Protein AF-A0A9W4RZ47-F1 (afdb_monomer_lite)

Secondary structure (DSSP, 8-state):
---PPPPTHHHHHHHHHHHHHHHHHHTT------------------PPPP---SS--HHHHHHPPTTTTTTTS--SSS---SSSEEEEEEEEEEETTTTEEEEEEEEETT-SSS-S-EEEEEEESSSSSEEESS-TTSGGGEEE-TTTSTT-SSEEEEEEEES--TTS--SS-EEEEEEEE-SS---TTS---TTSEEEEEEEESSTTSS-EEEEEEE-SSPTT---S----------HHHHHH--

Sequence (246 aa):
MNRSRFTVQNVWDVKRRIYQSLQHSMAILKGSAVFTAIASLGAIAVPAAATVPTTLTPEYLATAGNNTLFTRWRPRSHFLGPHSWMNDPCGAVYDPATETYHLHYQFHPNHVNWGNVSWGHAVSKDLFHWTDVRDWSNDSSVSIAAGRYPSGPLSQFTGTTQVVNTEGQNDGTLLTFGTGIHALPTNWKQPYITGTEVQAMFTSDDHGETWQEIGTVIYGPPEGWNVTGFRDPSFFPSTDLDALLP

InterPro domains:
  IPR013148 Glycosyl hydrolase family 32, N-terminal [PF00251] (78-236)
  IPR023296 Glycosyl hydrolase, five-bladed beta-propeller domain superfamily [G3DSA:2.115.10.20] (51-246)
  IPR023296 Glycosyl hydrolase, five-bladed beta-propeller domain superfamily [SSF75005] (69-237)

pLDDT: mean 83.83, std 22.12, range [26.62, 98.62]

Structure (mmCIF, N/CA/C/O backbone):
data_AF-A0A9W4RZ47-F1
#
_entry.id   AF-A0A9W4RZ47-F1
#
loop_
_atom_site.group_PDB
_atom_site.id
_atom_site.type_symbol
_atom_site.label_atom_id
_atom_site.label_alt_id
_atom_site.label_comp_id
_atom_site.label_asym_id
_atom_site.label_entity_id
_atom_site.label_seq_id
_atom_site.pdbx_PDB_ins_code
_atom_site.Cartn_x
_atom_site.Cartn_y
_atom_site.Cartn_z
_atom_site.occupancy
_atom_site.B_iso_or_equiv
_atom_site.auth_seq_id
_atom_site.auth_comp_id
_atom_site.auth_asym_id
_atom_site.auth_atom_id
_atom_site.pdbx_PDB_model_num
ATOM 1 N N . MET A 1 1 ? 39.602 7.130 19.870 1.00 31.80 1 MET A N 1
ATOM 2 C CA . MET A 1 1 ? 38.768 6.512 18.815 1.00 31.80 1 MET A CA 1
ATOM 3 C C . MET A 1 1 ? 37.343 7.018 18.983 1.00 31.80 1 MET A C 1
ATOM 5 O O . MET A 1 1 ? 36.632 6.500 19.827 1.00 31.80 1 MET A O 1
ATOM 9 N N . ASN A 1 2 ? 36.953 8.068 18.257 1.00 26.62 2 ASN A N 1
ATOM 10 C CA . ASN A 1 2 ? 35.610 8.652 18.343 1.00 26.62 2 ASN A CA 1
ATOM 11 C C . ASN A 1 2 ? 34.903 8.446 17.000 1.00 26.62 2 ASN A C 1
ATOM 13 O O . ASN A 1 2 ? 35.329 9.005 15.993 1.00 26.62 2 ASN A O 1
ATOM 17 N N . ARG A 1 3 ? 33.861 7.607 16.980 1.00 31.59 3 ARG A N 1
ATOM 18 C CA . ARG A 1 3 ? 32.969 7.437 15.826 1.00 31.59 3 ARG A CA 1
ATOM 19 C C . ARG A 1 3 ? 31.845 8.466 15.935 1.00 31.59 3 ARG A C 1
ATOM 21 O O . ARG A 1 3 ? 31.048 8.410 16.868 1.00 31.59 3 ARG A O 1
ATOM 28 N N . SER A 1 4 ? 31.791 9.398 14.992 1.00 35.69 4 SER A N 1
ATOM 29 C CA . SER A 1 4 ? 30.686 10.336 14.814 1.00 35.69 4 SER A CA 1
ATOM 30 C C . SER A 1 4 ? 29.420 9.580 14.391 1.00 35.69 4 SER A C 1
ATOM 32 O O . SER A 1 4 ? 29.403 8.878 13.381 1.00 35.69 4 SER A O 1
ATOM 34 N N . ARG A 1 5 ? 28.349 9.704 15.182 1.00 38.34 5 ARG A N 1
ATOM 35 C CA . ARG A 1 5 ? 27.002 9.249 14.813 1.00 38.34 5 ARG A CA 1
ATOM 36 C C . ARG A 1 5 ? 26.371 10.301 13.901 1.00 38.34 5 ARG A C 1
ATOM 38 O O . ARG A 1 5 ? 26.146 11.427 14.332 1.00 38.34 5 ARG A O 1
ATOM 45 N N . PHE A 1 6 ? 26.086 9.934 12.656 1.00 36.41 6 PHE A N 1
ATOM 46 C CA . PHE A 1 6 ? 25.180 10.693 11.796 1.00 36.41 6 PHE A CA 1
ATOM 47 C C . PHE A 1 6 ? 23.741 10.427 12.253 1.00 36.41 6 PHE A C 1
ATOM 49 O O . PHE A 1 6 ? 23.307 9.279 12.284 1.00 36.41 6 PHE A O 1
ATOM 56 N N . THR A 1 7 ? 23.015 11.474 12.636 1.00 45.59 7 THR A N 1
ATOM 57 C CA . THR A 1 7 ? 21.585 11.419 12.964 1.00 45.59 7 THR A CA 1
ATOM 58 C C . THR A 1 7 ? 20.751 11.925 11.785 1.00 45.59 7 THR A C 1
ATOM 60 O O . THR A 1 7 ? 21.218 12.738 10.988 1.00 45.59 7 THR A O 1
ATOM 63 N N . VAL A 1 8 ? 19.504 11.453 11.676 1.00 46.97 8 VAL A N 1
ATOM 64 C CA . VAL A 1 8 ? 18.540 11.769 10.596 1.00 46.97 8 VAL A CA 1
ATOM 65 C C . VAL A 1 8 ? 18.322 13.281 10.417 1.00 46.97 8 VAL A C 1
ATOM 67 O O . VAL A 1 8 ? 18.125 13.752 9.298 1.00 46.97 8 VAL A O 1
ATOM 70 N N . GLN A 1 9 ? 18.475 14.065 11.489 1.00 38.78 9 GLN A N 1
ATOM 71 C CA . GLN A 1 9 ? 18.421 15.530 11.454 1.00 38.78 9 GLN A CA 1
ATOM 72 C C . GLN A 1 9 ? 19.463 16.149 10.499 1.00 38.78 9 GLN A C 1
ATOM 74 O O . GLN A 1 9 ? 19.167 17.110 9.790 1.00 38.78 9 GLN A O 1
ATOM 79 N N . ASN A 1 10 ? 20.653 15.542 10.394 1.00 43.44 10 ASN A N 1
ATOM 80 C CA . ASN A 1 10 ? 21.754 16.059 9.576 1.00 43.44 10 ASN A CA 1
ATOM 81 C C . ASN A 1 10 ? 21.478 15.959 8.066 1.00 43.44 10 ASN A C 1
ATOM 83 O O . ASN A 1 10 ? 22.055 16.715 7.290 1.00 43.44 10 ASN A O 1
ATOM 87 N N . VAL A 1 11 ? 20.598 15.053 7.631 1.00 46.47 11 VAL A N 1
ATOM 88 C CA . VAL A 1 11 ? 20.254 14.880 6.208 1.00 46.47 11 VAL A CA 1
ATOM 89 C C . VAL A 1 11 ? 19.256 15.950 5.754 1.00 46.47 11 VAL A C 1
ATOM 91 O O . VAL A 1 11 ? 19.385 16.510 4.662 1.00 46.47 11 VAL A O 1
ATOM 94 N N . TRP A 1 12 ? 18.295 16.295 6.612 1.00 41.38 12 TRP A N 1
ATOM 95 C CA . TRP A 1 12 ? 17.297 17.327 6.327 1.00 41.38 12 TRP A CA 1
ATOM 96 C C . TRP A 1 12 ? 17.894 18.738 6.315 1.00 41.38 12 TRP A C 1
ATOM 98 O O . TRP A 1 12 ? 17.541 19.544 5.451 1.00 41.38 12 TRP A O 1
ATOM 108 N N . ASP A 1 13 ? 18.864 19.014 7.189 1.00 47.59 13 ASP A N 1
ATOM 109 C CA . ASP A 1 13 ? 19.568 20.301 7.225 1.00 47.59 13 ASP A CA 1
ATOM 110 C C . ASP A 1 13 ? 20.458 20.536 5.996 1.00 47.59 13 ASP A C 1
ATOM 112 O O . ASP A 1 13 ? 20.663 21.682 5.587 1.00 47.59 13 ASP A O 1
ATOM 116 N N . VAL A 1 14 ? 20.966 19.469 5.373 1.00 54.00 14 VAL A N 1
ATOM 117 C CA . VAL A 1 14 ? 21.723 19.552 4.113 1.00 54.00 14 VAL A CA 1
ATOM 118 C C . VAL A 1 14 ? 20.782 19.822 2.937 1.00 54.00 14 VAL A C 1
ATOM 120 O O . VAL A 1 14 ? 21.045 20.728 2.145 1.00 54.00 14 VAL A O 1
ATOM 123 N N . LYS A 1 15 ? 19.635 19.130 2.858 1.00 43.72 15 LYS A N 1
ATOM 124 C CA . LYS A 1 15 ? 18.625 19.380 1.810 1.00 43.72 15 LYS A CA 1
ATOM 125 C C . LYS A 1 15 ? 18.059 20.805 1.876 1.00 43.72 15 LYS A C 1
ATOM 127 O O . LYS A 1 15 ? 17.907 21.454 0.841 1.00 43.72 15 LYS A O 1
ATOM 132 N N . ARG A 1 16 ? 17.815 21.332 3.082 1.00 47.41 16 ARG A N 1
ATOM 133 C CA . ARG A 1 16 ? 17.280 22.690 3.282 1.00 47.41 16 ARG A CA 1
ATOM 134 C C . ARG A 1 16 ? 18.270 23.784 2.851 1.00 47.41 16 ARG A C 1
ATOM 136 O O . ARG A 1 16 ? 17.854 24.764 2.238 1.00 47.41 16 ARG A O 1
ATOM 143 N N . ARG A 1 17 ? 19.577 23.592 3.086 1.00 48.94 17 ARG A N 1
ATOM 144 C CA . ARG A 1 17 ? 20.634 24.524 2.636 1.00 48.94 17 ARG A CA 1
ATOM 145 C C . ARG A 1 17 ? 20.804 24.545 1.119 1.00 48.94 17 ARG A C 1
ATOM 147 O O . ARG A 1 17 ? 20.978 25.618 0.550 1.00 48.94 17 ARG A O 1
ATOM 154 N N . ILE A 1 18 ? 20.701 23.390 0.460 1.00 52.16 18 ILE A N 1
ATOM 155 C CA . ILE A 1 18 ? 20.771 23.298 -1.007 1.00 52.16 18 ILE A CA 1
ATOM 156 C C . ILE A 1 18 ? 19.577 24.027 -1.642 1.00 52.16 18 ILE A C 1
ATOM 158 O O . ILE A 1 18 ? 19.755 24.817 -2.565 1.00 52.16 18 ILE A O 1
ATOM 162 N N . TYR A 1 19 ? 18.374 23.848 -1.091 1.00 45.00 19 TYR A N 1
ATOM 163 C CA . TYR A 1 19 ? 17.175 24.532 -1.579 1.00 45.00 19 TYR A CA 1
ATOM 164 C C . TYR A 1 19 ? 17.246 26.060 -1.397 1.00 45.00 19 TYR A C 1
ATOM 166 O O . TYR A 1 19 ? 16.932 26.813 -2.316 1.00 45.00 19 TYR A O 1
ATOM 174 N N . GLN A 1 20 ? 17.731 26.540 -0.246 1.00 41.84 20 GLN A N 1
ATOM 175 C CA . GLN A 1 20 ? 17.902 27.979 0.010 1.00 41.84 20 GLN A CA 1
ATOM 176 C C . GLN A 1 20 ? 19.010 28.613 -0.849 1.00 41.84 20 GLN A C 1
ATOM 178 O O . GLN A 1 20 ? 18.862 29.756 -1.285 1.00 41.84 20 GLN A O 1
ATOM 183 N N . SER A 1 21 ? 20.080 27.867 -1.150 1.00 42.59 21 SER A N 1
ATOM 184 C CA . SER A 1 21 ? 21.135 28.289 -2.080 1.00 42.59 21 SER A CA 1
ATOM 185 C C . SER A 1 21 ? 20.597 28.480 -3.500 1.00 42.59 21 SER A C 1
ATOM 187 O O . SER A 1 21 ? 20.937 29.464 -4.151 1.00 42.59 21 SER A O 1
ATOM 189 N N . LEU A 1 22 ? 19.734 27.575 -3.972 1.00 42.62 22 LEU A N 1
ATOM 190 C CA . LEU A 1 22 ? 19.141 27.649 -5.313 1.00 42.62 22 LEU A CA 1
ATOM 191 C C . LEU A 1 22 ? 18.176 28.837 -5.458 1.00 42.62 22 LEU A C 1
ATOM 193 O O . LEU A 1 22 ? 18.176 29.510 -6.487 1.00 42.62 22 LEU A O 1
ATOM 197 N N . GLN A 1 23 ? 17.420 29.155 -4.403 1.00 41.03 23 GLN A N 1
ATOM 198 C CA . GLN A 1 23 ? 16.526 30.320 -4.378 1.00 41.03 23 GLN A CA 1
ATOM 199 C C . GLN A 1 23 ? 17.298 31.655 -4.373 1.00 41.03 23 GLN A C 1
ATOM 201 O O . GLN A 1 23 ? 16.889 32.603 -5.040 1.00 41.03 23 GLN A O 1
ATOM 206 N N . HIS A 1 24 ? 18.454 31.730 -3.696 1.00 37.38 24 HIS A N 1
ATOM 207 C CA . HIS A 1 24 ? 19.323 32.917 -3.732 1.00 37.38 24 HIS A CA 1
ATOM 208 C C . HIS A 1 24 ? 19.979 33.135 -5.105 1.00 37.38 24 HIS A C 1
ATOM 210 O O . HIS A 1 24 ? 20.121 34.275 -5.543 1.00 37.38 24 HIS A O 1
ATOM 216 N N . SER A 1 25 ? 20.334 32.062 -5.820 1.00 41.56 25 SER A N 1
ATOM 217 C CA . SER A 1 25 ? 20.916 32.157 -7.166 1.00 41.56 25 SER A CA 1
ATOM 218 C C . SER A 1 25 ? 19.918 32.641 -8.227 1.00 41.56 25 SER A C 1
ATOM 220 O O . SER A 1 25 ? 20.322 33.291 -9.188 1.00 41.56 25 SER A O 1
ATOM 222 N N . MET A 1 26 ? 18.617 32.388 -8.049 1.00 37.12 26 MET A N 1
ATOM 223 C CA . MET A 1 26 ? 17.573 32.824 -8.991 1.00 37.12 26 MET A CA 1
ATOM 224 C C . MET A 1 26 ? 17.133 34.286 -8.801 1.00 37.12 26 MET A C 1
ATOM 226 O O . MET A 1 26 ? 16.563 34.873 -9.720 1.00 37.12 26 MET A O 1
ATOM 230 N N . ALA A 1 27 ? 17.428 34.908 -7.656 1.00 36.22 27 ALA A N 1
ATOM 231 C CA . ALA A 1 27 ? 17.048 36.296 -7.372 1.00 36.22 27 ALA A CA 1
ATOM 232 C C . ALA A 1 27 ? 17.978 37.351 -8.012 1.00 36.22 27 ALA A C 1
ATOM 234 O O . ALA A 1 27 ? 17.608 38.520 -8.093 1.00 36.22 27 ALA A O 1
ATOM 235 N N . ILE A 1 28 ? 19.160 36.960 -8.505 1.00 39.78 28 ILE A N 1
ATOM 236 C CA . ILE A 1 28 ? 20.177 37.889 -9.044 1.00 39.78 28 ILE A CA 1
ATOM 237 C C . ILE A 1 28 ? 19.975 38.189 -10.550 1.00 39.78 28 ILE A C 1
ATOM 239 O O . ILE A 1 28 ? 20.592 39.095 -11.102 1.00 39.78 28 ILE A O 1
ATOM 243 N N . LEU A 1 29 ? 19.044 37.513 -11.230 1.00 35.12 29 LEU A N 1
ATOM 244 C CA . LEU A 1 29 ? 18.855 37.595 -12.690 1.00 35.12 29 LEU A CA 1
ATOM 245 C C . LEU A 1 29 ? 17.661 38.462 -13.145 1.00 35.12 29 LEU A C 1
ATOM 247 O O . LEU A 1 29 ? 16.979 38.141 -14.116 1.00 35.12 29 LEU A O 1
ATOM 251 N N . LYS A 1 30 ? 17.409 39.594 -12.476 1.00 33.25 30 LYS A N 1
ATOM 252 C CA . LYS A 1 30 ? 16.479 40.637 -12.959 1.00 33.25 30 LYS A CA 1
ATOM 253 C C . LYS A 1 30 ? 17.153 42.014 -12.965 1.00 33.25 30 LYS A C 1
ATOM 255 O O . LYS A 1 30 ? 16.966 42.810 -12.054 1.00 33.25 30 LYS A O 1
ATOM 260 N N . GLY A 1 31 ? 17.931 42.290 -14.011 1.00 30.47 31 GLY A N 1
ATOM 261 C CA . GLY A 1 31 ? 18.546 43.594 -14.283 1.00 30.47 31 GLY A CA 1
ATOM 262 C C . GLY A 1 31 ? 19.076 43.662 -15.720 1.00 30.47 31 GLY A C 1
ATOM 263 O O . GLY A 1 31 ? 19.703 42.723 -16.193 1.00 30.47 31 GLY A O 1
ATOM 264 N N . SER A 1 32 ? 18.743 44.734 -16.431 1.00 33.56 32 SER A N 1
ATOM 265 C CA . SER A 1 32 ? 18.733 44.872 -17.893 1.00 33.56 32 SER A CA 1
ATOM 266 C C . SER A 1 32 ? 20.094 44.920 -18.625 1.00 33.56 32 SER A C 1
ATOM 268 O O . SER A 1 32 ? 21.013 45.591 -18.177 1.00 33.56 32 SER A O 1
ATOM 270 N N . ALA A 1 33 ? 20.090 44.331 -19.836 1.00 36.28 33 ALA A N 1
ATOM 271 C CA . ALA A 1 33 ? 20.785 44.678 -21.096 1.00 36.28 33 ALA A CA 1
ATOM 272 C C . ALA A 1 33 ? 22.334 44.697 -21.198 1.00 36.28 33 ALA A C 1
ATOM 274 O O . ALA A 1 33 ? 22.998 45.494 -20.551 1.00 36.28 33 ALA A O 1
ATOM 275 N N . VAL A 1 34 ? 22.891 43.925 -22.153 1.00 32.12 34 VAL A N 1
ATOM 276 C CA . VAL A 1 34 ? 23.602 44.384 -23.381 1.00 32.12 34 VAL A CA 1
ATOM 277 C C . VAL A 1 34 ? 24.057 43.166 -24.223 1.00 32.12 34 VAL A C 1
ATOM 279 O O . VAL A 1 34 ? 24.290 42.073 -23.720 1.00 32.12 34 VAL A O 1
ATOM 282 N N . PHE A 1 35 ? 24.081 43.390 -25.536 1.00 37.25 35 PHE A N 1
ATOM 283 C CA . PHE A 1 35 ? 24.185 42.492 -26.689 1.00 37.25 35 PHE A CA 1
ATOM 284 C C . PHE A 1 35 ? 25.495 41.683 -26.876 1.00 37.25 35 PHE A C 1
ATOM 286 O O . PHE A 1 35 ? 26.593 42.173 -26.635 1.00 37.25 35 PHE A O 1
ATOM 293 N N . THR A 1 36 ? 25.331 40.533 -27.550 1.00 41.84 36 THR A N 1
ATOM 294 C CA . THR A 1 36 ? 26.302 39.743 -28.351 1.00 41.84 36 THR A CA 1
ATOM 295 C C . THR A 1 36 ? 27.334 38.876 -27.618 1.00 41.84 36 THR A C 1
ATOM 297 O O . THR A 1 36 ? 28.489 39.247 -27.446 1.00 41.84 36 THR A O 1
ATOM 300 N N . ALA A 1 37 ? 26.958 37.623 -27.358 1.00 33.69 37 ALA A N 1
ATOM 301 C CA . ALA A 1 37 ? 27.891 36.502 -27.393 1.00 33.69 37 ALA A CA 1
ATOM 302 C C . ALA A 1 37 ? 27.232 35.363 -28.178 1.00 33.69 37 ALA A C 1
ATOM 304 O O . ALA A 1 37 ? 26.117 34.943 -27.874 1.00 33.69 37 ALA A O 1
ATOM 305 N N . ILE A 1 38 ? 27.909 34.933 -29.238 1.00 38.88 38 ILE A N 1
ATOM 306 C CA . ILE A 1 38 ? 27.542 33.816 -30.106 1.00 38.88 38 ILE A CA 1
ATOM 307 C C . ILE A 1 38 ? 27.234 32.603 -29.224 1.00 38.88 38 ILE A C 1
ATOM 309 O O . ILE A 1 38 ? 28.115 32.072 -28.551 1.00 38.88 38 ILE A O 1
ATOM 313 N N . ALA A 1 39 ? 25.970 32.180 -29.214 1.00 36.72 39 ALA A N 1
ATOM 314 C CA . ALA A 1 39 ? 25.537 30.960 -28.556 1.00 36.72 39 ALA A CA 1
ATOM 315 C C . ALA A 1 39 ? 26.016 29.751 -29.368 1.00 36.72 39 ALA A C 1
ATOM 317 O O . ALA A 1 39 ? 25.243 29.100 -30.061 1.00 36.72 39 ALA A O 1
ATOM 318 N N . SER A 1 40 ? 27.297 29.411 -29.257 1.00 41.59 40 SER A N 1
ATOM 319 C CA . SER A 1 40 ? 27.730 28.025 -29.406 1.00 41.59 40 SER A CA 1
ATOM 320 C C . SER A 1 40 ? 27.467 27.307 -28.083 1.00 41.59 40 SER A C 1
ATOM 322 O O . SER A 1 40 ? 28.387 26.903 -27.375 1.00 41.59 40 SER A O 1
ATOM 324 N N . LEU A 1 41 ? 26.184 27.174 -27.731 1.00 44.28 41 LEU A N 1
ATOM 325 C CA . LEU A 1 41 ? 25.745 26.072 -26.887 1.00 44.28 41 LEU A CA 1
ATOM 326 C C . LEU A 1 41 ? 25.952 24.835 -27.750 1.00 44.28 41 LEU A C 1
ATOM 328 O O . LEU A 1 41 ? 25.111 24.500 -28.582 1.00 44.28 41 LEU A O 1
ATOM 332 N N . GLY A 1 42 ? 27.127 24.214 -27.617 1.00 40.19 42 GLY A N 1
ATOM 333 C CA . GLY A 1 42 ? 27.320 22.860 -28.099 1.00 40.19 42 GLY A CA 1
ATOM 334 C C . GLY A 1 42 ? 26.153 22.058 -27.554 1.00 40.19 42 GLY A C 1
ATOM 335 O O . GLY A 1 42 ? 25.993 21.965 -26.336 1.00 40.19 42 GLY A O 1
ATOM 336 N N . ALA A 1 43 ? 25.292 21.576 -28.450 1.00 44.28 43 ALA A N 1
ATOM 337 C CA . ALA A 1 43 ? 24.305 20.584 -28.097 1.00 44.28 43 ALA A CA 1
ATOM 338 C C . ALA A 1 43 ? 25.093 19.492 -27.381 1.00 44.28 43 ALA A C 1
ATOM 340 O O . ALA A 1 43 ? 25.929 18.828 -27.997 1.00 44.28 43 ALA A O 1
ATOM 341 N N . ILE A 1 44 ? 24.911 19.376 -26.065 1.00 44.44 44 ILE A N 1
ATOM 342 C CA . ILE A 1 44 ? 25.343 18.190 -25.348 1.00 44.44 44 ILE A CA 1
ATOM 343 C C . ILE A 1 44 ? 24.535 17.110 -26.039 1.00 44.44 44 ILE A C 1
ATOM 345 O O . ILE A 1 44 ? 23.318 17.048 -25.866 1.00 44.44 44 ILE A O 1
ATOM 349 N N . ALA A 1 45 ? 25.183 16.382 -26.947 1.00 41.62 45 ALA A N 1
ATOM 350 C CA . ALA A 1 45 ? 24.572 15.269 -27.629 1.00 41.62 45 ALA A CA 1
ATOM 351 C C . ALA A 1 45 ? 24.076 14.364 -26.511 1.00 41.62 45 ALA A C 1
ATOM 353 O O . ALA A 1 45 ? 24.882 13.756 -25.809 1.00 41.62 45 ALA A O 1
ATOM 354 N N . VAL A 1 46 ? 22.761 14.351 -26.288 1.00 46.66 46 VAL A N 1
ATOM 355 C CA . VAL A 1 46 ? 22.133 13.305 -25.498 1.00 46.66 46 VAL A CA 1
ATOM 356 C C . VAL A 1 46 ? 22.519 12.043 -26.255 1.00 46.66 46 VAL A C 1
ATOM 358 O O . VAL A 1 46 ? 22.117 11.921 -27.418 1.00 46.66 46 VAL A O 1
ATOM 361 N N . PRO A 1 47 ? 23.394 11.183 -25.701 1.00 47.91 47 PRO A N 1
ATOM 362 C CA . PRO A 1 47 ? 23.810 9.998 -26.421 1.00 47.91 47 PRO A CA 1
ATOM 363 C C . PRO A 1 47 ? 22.534 9.261 -26.806 1.00 47.91 47 PRO A C 1
ATOM 365 O O . PRO A 1 47 ? 21.661 9.051 -25.959 1.00 47.91 47 PRO A O 1
ATOM 368 N N . ALA A 1 48 ? 22.391 8.961 -28.100 1.00 53.16 48 ALA A N 1
ATOM 369 C CA . ALA A 1 48 ? 21.270 8.178 -28.588 1.00 53.16 48 ALA A CA 1
ATOM 370 C C . ALA A 1 48 ? 21.147 6.954 -27.679 1.00 53.16 48 ALA A C 1
ATOM 372 O O . ALA A 1 48 ? 22.150 6.274 -27.443 1.00 53.16 48 ALA A O 1
ATOM 373 N N . ALA A 1 49 ? 19.958 6.740 -27.107 1.00 59.81 49 ALA A N 1
ATOM 374 C CA . ALA A 1 49 ? 19.719 5.618 -26.214 1.00 59.81 49 ALA A CA 1
ATOM 375 C C . ALA A 1 49 ? 20.253 4.358 -26.900 1.00 59.81 49 ALA A C 1
ATOM 377 O O . ALA A 1 49 ? 19.812 4.029 -28.004 1.00 59.81 49 ALA A O 1
ATOM 378 N N . ALA A 1 50 ? 21.264 3.723 -26.299 1.00 62.09 50 ALA A N 1
ATOM 379 C CA . ALA A 1 50 ? 21.898 2.556 -26.886 1.00 62.09 50 ALA A CA 1
ATOM 380 C C . ALA A 1 50 ? 20.800 1.540 -27.215 1.00 62.09 50 ALA A C 1
ATOM 382 O O . ALA A 1 50 ? 20.027 1.148 -26.338 1.00 62.09 50 ALA A O 1
ATOM 383 N N . THR A 1 51 ? 20.684 1.166 -28.488 1.00 79.31 51 THR A N 1
ATOM 384 C CA . THR A 1 51 ? 19.649 0.236 -28.934 1.00 79.31 51 THR A CA 1
ATOM 385 C C . THR A 1 51 ? 19.852 -1.092 -28.222 1.00 79.31 51 THR A C 1
ATOM 387 O O . THR A 1 51 ? 20.881 -1.744 -28.408 1.00 79.31 51 THR A O 1
ATOM 390 N N . VAL A 1 52 ? 18.882 -1.484 -27.395 1.00 87.50 52 VAL A N 1
ATOM 391 C CA . VAL A 1 52 ? 18.885 -2.782 -26.715 1.00 87.50 52 VAL A CA 1
ATOM 392 C C . VAL A 1 52 ? 18.930 -3.876 -27.785 1.00 87.50 52 VAL A C 1
ATOM 394 O O . VAL A 1 52 ? 18.054 -3.897 -28.655 1.00 87.50 52 VAL A O 1
ATOM 397 N N . PRO A 1 53 ? 19.917 -4.786 -27.756 1.00 89.38 53 PRO A N 1
ATOM 398 C CA . PRO A 1 53 ? 20.045 -5.806 -28.782 1.00 89.38 53 PRO A CA 1
ATOM 399 C C . PRO A 1 53 ? 18.860 -6.775 -28.738 1.00 89.38 53 PRO A C 1
ATOM 401 O O . PRO A 1 53 ? 18.348 -7.130 -27.670 1.00 89.38 53 PRO A O 1
ATOM 404 N N . THR A 1 54 ? 18.423 -7.245 -29.909 1.00 89.62 54 THR A N 1
ATOM 405 C CA . THR A 1 54 ? 17.327 -8.221 -30.017 1.00 89.62 54 THR A CA 1
ATOM 406 C C . THR A 1 54 ? 17.661 -9.512 -29.274 1.00 89.62 54 THR A C 1
ATOM 408 O O . THR A 1 54 ? 16.812 -10.036 -28.558 1.00 89.62 54 THR A O 1
ATOM 411 N N . THR A 1 55 ? 18.908 -9.974 -29.354 1.00 93.81 55 THR A N 1
ATOM 412 C CA . THR A 1 55 ? 19.418 -11.114 -28.582 1.00 93.81 55 THR A CA 1
ATOM 413 C C . THR A 1 55 ? 20.238 -10.599 -27.407 1.00 93.81 55 THR A C 1
ATOM 415 O O . THR A 1 55 ? 21.209 -9.872 -27.604 1.00 93.81 55 THR A O 1
ATOM 418 N N . LEU A 1 56 ? 19.854 -10.970 -26.184 1.00 94.81 56 LEU A N 1
ATOM 419 C CA . LEU A 1 56 ? 20.644 -10.656 -24.995 1.00 94.81 56 LEU A CA 1
ATOM 420 C C . LEU A 1 56 ? 21.757 -11.688 -24.848 1.00 94.81 56 LEU A C 1
ATOM 422 O O . LEU A 1 56 ? 21.485 -12.887 -24.860 1.00 94.81 56 LEU A O 1
ATOM 426 N N . THR A 1 57 ? 22.988 -11.217 -24.683 1.00 95.38 57 THR A N 1
ATOM 427 C CA . THR A 1 57 ? 24.135 -12.067 -24.358 1.00 95.38 57 THR A CA 1
ATOM 428 C C . THR A 1 57 ? 24.580 -11.818 -22.914 1.00 95.38 57 THR A C 1
ATOM 430 O O . THR A 1 57 ? 24.306 -10.738 -22.372 1.00 95.38 57 THR A O 1
ATOM 433 N N . PRO A 1 58 ? 25.262 -12.779 -22.267 1.00 96.19 58 PRO A N 1
ATOM 434 C CA . PRO A 1 58 ? 25.849 -12.565 -20.945 1.00 96.19 58 PRO A CA 1
ATOM 435 C C . PRO A 1 58 ? 26.761 -11.330 -20.880 1.00 96.19 58 PRO A C 1
ATOM 437 O O . PRO A 1 58 ? 26.732 -10.602 -19.893 1.00 96.19 58 PRO A O 1
ATOM 440 N N . GLU A 1 59 ? 27.513 -11.041 -21.946 1.00 94.94 59 GLU A N 1
ATOM 441 C CA . GLU A 1 59 ? 28.428 -9.894 -22.033 1.00 94.94 59 GLU A CA 1
ATOM 442 C C . GLU A 1 59 ? 27.668 -8.562 -22.043 1.00 94.94 59 GLU A C 1
ATOM 444 O O . GLU A 1 59 ? 28.067 -7.606 -21.371 1.00 94.94 59 GLU A O 1
ATOM 449 N N . TYR A 1 60 ? 26.540 -8.500 -22.760 1.00 93.31 60 TYR A N 1
ATOM 450 C CA . TYR A 1 60 ? 25.664 -7.332 -22.710 1.00 93.31 60 TYR A CA 1
ATOM 451 C C . TYR A 1 60 ? 25.076 -7.160 -21.308 1.00 93.31 60 TYR A C 1
ATOM 453 O O . TYR A 1 60 ? 25.166 -6.078 -20.739 1.00 93.31 60 TYR A O 1
ATOM 461 N N . LEU A 1 61 ? 24.519 -8.223 -20.716 1.00 93.69 61 LEU A N 1
ATOM 462 C CA . LEU A 1 61 ? 23.911 -8.161 -19.381 1.00 93.69 61 LEU A CA 1
ATOM 463 C C . LEU A 1 61 ? 24.908 -7.737 -18.295 1.00 93.69 61 LEU A C 1
ATOM 465 O O . LEU A 1 61 ? 24.532 -7.005 -17.386 1.00 93.69 61 LEU A O 1
ATOM 469 N N . ALA A 1 62 ? 26.173 -8.142 -18.412 1.00 94.25 62 ALA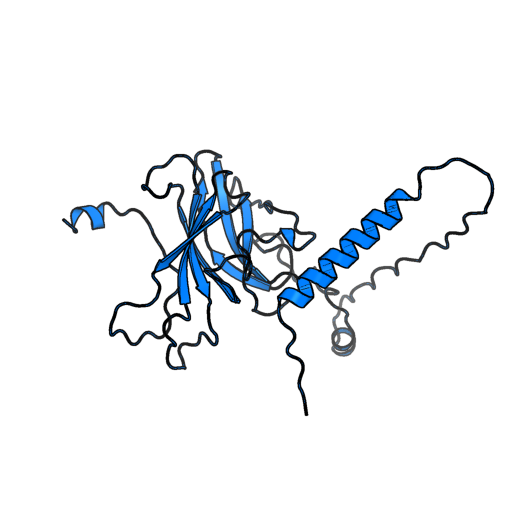 A N 1
ATOM 470 C CA . ALA A 1 62 ? 27.233 -7.762 -17.482 1.00 94.25 62 ALA A CA 1
ATOM 471 C C . ALA A 1 62 ? 27.578 -6.260 -17.513 1.00 94.25 62 ALA A C 1
ATOM 473 O O . ALA A 1 62 ? 28.160 -5.748 -16.559 1.00 94.25 62 ALA A O 1
ATOM 474 N N . THR A 1 63 ? 27.245 -5.560 -18.601 1.00 93.69 63 THR A N 1
ATOM 475 C CA . THR A 1 63 ? 27.591 -4.142 -18.824 1.00 93.69 63 THR A CA 1
ATOM 476 C C . THR A 1 63 ? 26.375 -3.233 -18.995 1.00 93.69 63 THR A C 1
ATOM 478 O O . THR A 1 63 ? 26.513 -2.011 -19.070 1.00 93.69 63 THR A O 1
ATOM 481 N N . ALA A 1 64 ? 25.178 -3.813 -19.040 1.00 92.50 64 ALA A N 1
ATOM 482 C CA . ALA A 1 64 ? 23.927 -3.099 -19.185 1.00 92.50 64 ALA A CA 1
ATOM 483 C C . ALA A 1 64 ? 23.712 -2.139 -18.005 1.00 92.50 64 ALA A C 1
ATOM 485 O O . ALA A 1 64 ? 23.722 -2.533 -16.840 1.00 92.50 64 ALA A O 1
ATOM 486 N N . GLY A 1 65 ? 23.495 -0.860 -18.314 1.00 94.00 65 GLY A N 1
ATOM 487 C CA . GLY A 1 65 ? 23.148 0.140 -17.309 1.00 94.00 65 GLY A CA 1
ATOM 488 C C . GLY A 1 65 ? 21.764 -0.096 -16.694 1.00 94.00 65 GLY A C 1
ATOM 489 O O . GLY A 1 65 ? 20.928 -0.829 -17.237 1.00 94.00 65 GLY A O 1
ATOM 490 N N . ASN A 1 66 ? 21.496 0.586 -15.580 1.00 93.44 66 ASN A N 1
ATOM 491 C CA . ASN A 1 66 ? 20.191 0.555 -14.920 1.00 93.44 66 ASN A CA 1
ATOM 492 C C . ASN A 1 66 ? 19.066 0.901 -15.907 1.00 93.44 66 ASN A C 1
ATOM 494 O O . ASN A 1 66 ? 19.199 1.809 -16.725 1.00 93.44 66 ASN A O 1
ATOM 498 N N . ASN A 1 67 ? 17.948 0.180 -15.809 1.00 92.81 67 ASN A N 1
ATOM 499 C CA . ASN A 1 67 ? 16.734 0.386 -16.609 1.00 92.81 67 ASN A CA 1
ATOM 500 C C . ASN A 1 67 ? 16.893 0.247 -18.136 1.00 92.81 67 ASN A C 1
ATOM 502 O O . ASN A 1 67 ? 15.925 0.461 -18.862 1.00 92.81 67 ASN A O 1
ATOM 506 N N . THR A 1 68 ? 18.045 -0.194 -18.648 1.00 94.50 68 THR A N 1
ATOM 507 C CA . THR A 1 68 ? 18.230 -0.460 -20.090 1.00 94.50 68 THR A CA 1
ATOM 508 C C . THR A 1 68 ? 17.219 -1.469 -20.639 1.00 94.50 68 THR A C 1
ATOM 510 O O . THR A 1 68 ? 16.787 -1.351 -21.779 1.00 94.50 68 THR A O 1
ATOM 513 N N . LEU A 1 69 ? 16.777 -2.425 -19.817 1.00 94.75 69 LEU A N 1
ATOM 514 C CA . LEU A 1 69 ? 15.790 -3.446 -20.180 1.00 94.75 69 LEU A CA 1
ATOM 515 C C . LEU A 1 69 ? 14.360 -3.132 -19.715 1.00 94.75 69 LEU A C 1
ATOM 517 O O . LEU A 1 69 ? 13.496 -4.003 -19.807 1.00 94.75 69 LEU A O 1
ATOM 521 N N . PHE A 1 70 ? 14.089 -1.915 -19.230 1.00 94.38 70 PHE A N 1
ATOM 522 C CA . PHE A 1 70 ? 12.848 -1.577 -18.521 1.00 94.38 70 PHE A CA 1
ATOM 523 C C . PHE A 1 70 ? 11.570 -1.952 -19.281 1.00 94.38 70 PHE A C 1
ATOM 525 O O . PHE A 1 70 ? 10.624 -2.446 -18.683 1.00 94.38 70 PHE A O 1
ATOM 532 N N . THR A 1 71 ? 11.534 -1.761 -20.601 1.00 94.50 71 THR A N 1
ATOM 533 C CA . THR A 1 71 ? 10.342 -2.031 -21.422 1.00 94.50 71 THR A CA 1
ATOM 534 C C . THR A 1 71 ? 10.310 -3.428 -22.036 1.00 94.50 71 THR A C 1
ATOM 536 O O . THR A 1 71 ? 9.280 -3.814 -22.585 1.00 94.50 71 THR A O 1
ATOM 539 N N . ARG A 1 72 ? 11.405 -4.198 -21.961 1.00 93.56 72 ARG A N 1
ATOM 540 C CA . ARG A 1 72 ? 11.572 -5.445 -22.725 1.00 93.56 72 ARG A CA 1
ATOM 541 C C . ARG A 1 72 ? 10.568 -6.527 -22.331 1.00 93.56 72 ARG A C 1
ATOM 543 O O . ARG A 1 72 ? 10.063 -7.232 -23.197 1.00 93.56 72 ARG A O 1
ATOM 550 N N . TRP A 1 73 ? 10.300 -6.645 -21.033 1.00 95.19 73 TRP A N 1
ATOM 551 C CA . TRP A 1 73 ? 9.402 -7.656 -20.461 1.00 95.19 73 TRP A CA 1
ATOM 552 C C . TRP A 1 73 ? 8.296 -7.052 -19.597 1.00 95.19 73 TRP A C 1
ATOM 554 O O . TRP A 1 73 ? 7.596 -7.773 -18.893 1.00 95.19 73 TRP A O 1
ATOM 564 N N . ARG A 1 74 ? 8.144 -5.726 -19.621 1.00 96.06 74 ARG A N 1
ATOM 565 C CA . ARG A 1 74 ? 7.164 -5.029 -18.792 1.00 96.06 74 ARG A CA 1
ATOM 566 C C . ARG A 1 74 ? 5.749 -5.279 -19.326 1.00 96.06 74 ARG A C 1
ATOM 568 O O . ARG A 1 74 ? 5.503 -4.968 -20.497 1.00 96.06 74 ARG A O 1
ATOM 575 N N . PRO A 1 75 ? 4.827 -5.811 -18.501 1.00 96.75 75 PRO A N 1
ATOM 576 C CA . PRO A 1 75 ? 3.429 -5.969 -18.888 1.00 96.75 75 PRO A CA 1
ATOM 577 C C . PRO A 1 75 ? 2.795 -4.629 -19.282 1.00 96.75 75 PRO A C 1
ATOM 579 O O . PRO A 1 75 ? 3.238 -3.570 -18.843 1.00 96.75 75 PRO A O 1
ATOM 582 N N . ARG A 1 76 ? 1.756 -4.676 -20.123 1.00 95.81 76 ARG A N 1
ATOM 583 C CA . ARG A 1 76 ? 1.008 -3.481 -20.570 1.00 95.81 76 ARG A CA 1
ATOM 584 C C . ARG A 1 76 ? -0.503 -3.565 -20.349 1.00 95.81 76 ARG A C 1
ATOM 586 O O . ARG A 1 76 ? -1.207 -2.615 -20.651 1.00 95.81 76 ARG A O 1
ATOM 593 N N . SER A 1 77 ? -0.993 -4.703 -19.867 1.00 95.62 77 SER A N 1
ATOM 594 C CA . SER A 1 77 ? -2.423 -5.005 -19.710 1.00 95.62 77 SER A CA 1
ATOM 595 C C . SER A 1 77 ? -2.755 -5.559 -18.321 1.00 95.62 77 SER A C 1
ATOM 597 O O . SER A 1 77 ? -3.704 -6.316 -18.165 1.00 95.62 77 SER A O 1
ATOM 599 N N . HIS A 1 78 ? -1.919 -5.255 -17.329 1.00 95.81 78 HIS A N 1
ATOM 600 C CA . HIS A 1 78 ? -2.103 -5.605 -15.921 1.00 95.81 78 HIS A CA 1
ATOM 601 C C . HIS A 1 78 ? -1.759 -4.375 -15.086 1.00 95.81 78 HIS A C 1
ATOM 603 O O . HIS A 1 78 ? -0.940 -3.559 -15.518 1.00 95.81 78 HIS A O 1
ATOM 609 N N . PHE A 1 79 ? -2.344 -4.266 -13.894 1.00 96.00 79 PHE A N 1
ATOM 610 C CA . PHE A 1 79 ? -1.924 -3.245 -12.947 1.00 96.00 79 PHE A CA 1
ATOM 611 C C . PHE A 1 79 ? -0.463 -3.456 -12.543 1.00 96.00 79 PHE A C 1
ATOM 613 O O . PHE A 1 79 ? -0.031 -4.582 -12.290 1.00 96.00 79 PHE A O 1
ATOM 620 N N . LEU A 1 80 ? 0.287 -2.362 -12.483 1.00 95.38 80 LEU A N 1
ATOM 621 C CA . LEU A 1 80 ? 1.675 -2.331 -12.054 1.00 95.38 80 LEU A CA 1
ATOM 622 C C . LEU A 1 80 ? 2.054 -0.896 -11.681 1.00 95.38 80 LEU A C 1
ATOM 624 O O . LEU A 1 80 ? 1.662 0.042 -12.371 1.00 95.38 80 LEU A O 1
ATOM 628 N N . GLY A 1 81 ? 2.846 -0.732 -10.622 1.00 92.88 81 GLY A N 1
ATOM 629 C CA . GLY A 1 81 ? 3.401 0.565 -10.250 1.00 92.88 81 GLY A CA 1
ATOM 630 C C . GLY A 1 81 ? 4.301 1.138 -11.357 1.00 92.88 81 GLY A C 1
ATOM 631 O O . GLY A 1 81 ? 4.843 0.389 -12.186 1.00 92.88 81 GLY A O 1
ATOM 632 N N . PRO A 1 82 ? 4.514 2.462 -11.388 1.00 92.44 82 PRO A N 1
ATOM 633 C CA . PRO A 1 82 ? 5.121 3.157 -12.522 1.00 92.44 82 PRO A CA 1
ATOM 634 C C . PRO A 1 82 ? 6.570 2.746 -12.807 1.00 92.44 82 PRO A C 1
ATOM 636 O O . PRO A 1 82 ? 7.019 2.843 -13.948 1.00 92.44 82 PRO A O 1
ATOM 639 N N . HIS A 1 83 ? 7.294 2.232 -11.812 1.00 92.25 83 HIS A N 1
ATOM 640 C CA . HIS A 1 83 ? 8.646 1.679 -11.926 1.00 92.25 83 HIS A CA 1
ATOM 641 C C . HIS A 1 83 ? 9.002 0.907 -10.642 1.00 92.25 83 HIS A C 1
ATOM 643 O O . HIS A 1 83 ? 8.154 0.736 -9.777 1.00 92.25 83 HIS A O 1
ATOM 649 N N . SER A 1 84 ? 10.264 0.486 -10.493 1.00 93.62 84 SER A N 1
ATOM 650 C CA . SER A 1 84 ? 10.825 0.029 -9.209 1.00 93.62 84 SER A CA 1
ATOM 651 C C . SER A 1 84 ? 10.159 -1.210 -8.587 1.00 93.62 84 SER A C 1
ATOM 653 O O . SER A 1 84 ? 9.500 -1.993 -9.270 1.00 93.62 84 SER A O 1
ATOM 655 N N . TRP A 1 85 ? 10.447 -1.450 -7.308 1.00 96.88 85 TRP A N 1
ATOM 656 C CA . TRP A 1 85 ? 9.891 -2.525 -6.505 1.00 96.88 85 TRP A CA 1
ATOM 657 C C . TRP A 1 85 ? 8.457 -2.200 -6.093 1.00 96.88 85 TRP A C 1
ATOM 659 O O . TRP A 1 85 ? 8.190 -1.147 -5.509 1.00 96.88 85 TRP A O 1
ATOM 669 N N . MET A 1 86 ? 7.571 -3.158 -6.339 1.00 96.75 86 MET A N 1
ATOM 670 C CA . MET A 1 86 ? 6.226 -3.209 -5.788 1.00 96.75 86 MET A CA 1
ATOM 671 C C . MET A 1 86 ? 5.930 -4.625 -5.293 1.00 96.75 86 MET A C 1
ATOM 673 O O . MET A 1 86 ? 6.524 -5.584 -5.795 1.00 96.75 86 MET A O 1
ATOM 677 N N . ASN A 1 87 ? 4.995 -4.765 -4.360 1.00 96.81 87 ASN A N 1
ATOM 678 C CA . ASN A 1 87 ? 4.488 -6.073 -3.953 1.00 96.81 87 ASN A CA 1
ATOM 679 C C . ASN A 1 87 ? 2.989 -6.028 -3.630 1.00 96.81 87 ASN A C 1
ATOM 681 O O . ASN A 1 87 ? 2.188 -5.870 -4.548 1.00 96.81 87 ASN A O 1
ATOM 685 N N . ASP A 1 88 ? 2.618 -6.223 -2.368 1.00 97.88 88 ASP A N 1
ATOM 686 C CA . ASP A 1 88 ? 1.257 -6.498 -1.929 1.00 97.88 88 ASP A CA 1
ATOM 687 C C . ASP A 1 88 ? 0.294 -5.397 -2.393 1.00 97.88 88 ASP A C 1
ATOM 689 O O . ASP A 1 88 ? 0.589 -4.215 -2.181 1.00 97.88 88 ASP A O 1
ATOM 693 N N . PRO A 1 89 ? -0.863 -5.747 -2.984 1.00 97.38 89 PRO A N 1
ATOM 694 C CA . PRO A 1 89 ? -1.969 -4.810 -3.073 1.00 97.38 89 PRO A CA 1
ATOM 695 C C . PRO A 1 89 ? -2.484 -4.508 -1.661 1.00 97.38 89 PRO A C 1
ATOM 697 O O . PRO A 1 89 ? -2.585 -5.397 -0.814 1.00 97.38 89 PRO A O 1
ATOM 700 N N . CYS A 1 90 ? -2.834 -3.255 -1.411 1.00 96.88 90 CYS A N 1
ATOM 701 C CA . CYS A 1 90 ? -3.367 -2.792 -0.136 1.00 96.88 90 CYS A CA 1
ATOM 702 C C . CYS A 1 90 ? -4.458 -1.739 -0.363 1.00 96.88 90 CYS A C 1
ATOM 704 O O . CYS A 1 90 ? -4.634 -1.243 -1.477 1.00 96.88 90 CYS A O 1
ATOM 706 N N . GLY A 1 91 ? -5.234 -1.435 0.682 1.00 96.88 91 GLY A N 1
ATOM 707 C CA . GLY A 1 91 ? -6.167 -0.302 0.697 1.00 96.88 91 GLY A CA 1
ATOM 708 C C . GLY A 1 91 ? -7.128 -0.214 -0.495 1.00 96.88 91 GLY A C 1
ATOM 709 O O . GLY A 1 91 ? -7.438 0.888 -0.945 1.00 96.88 91 GLY A O 1
ATOM 710 N N . ALA A 1 92 ? -7.532 -1.354 -1.066 1.00 97.31 92 ALA A N 1
ATOM 711 C CA . ALA A 1 92 ? -8.429 -1.386 -2.213 1.00 97.31 92 ALA A CA 1
ATOM 712 C C . ALA A 1 92 ? -9.860 -1.076 -1.762 1.00 97.31 92 ALA A C 1
ATOM 714 O O . ALA A 1 92 ? -10.379 -1.746 -0.868 1.00 97.31 92 ALA A O 1
ATOM 715 N N . VAL A 1 93 ? -10.494 -0.074 -2.371 1.00 97.62 93 VAL A N 1
ATOM 716 C CA . VAL A 1 93 ? -11.840 0.378 -1.993 1.00 97.62 93 VAL A CA 1
ATOM 717 C C . VAL A 1 93 ? -12.538 1.055 -3.172 1.00 97.62 93 VAL A C 1
ATOM 719 O O . VAL A 1 93 ? -11.887 1.651 -4.028 1.00 97.62 93 VAL A O 1
ATOM 722 N N . TYR A 1 94 ? -13.865 0.960 -3.228 1.00 97.88 94 TYR A N 1
ATOM 723 C CA . TYR A 1 94 ? -14.685 1.756 -4.138 1.00 97.88 94 TYR A CA 1
ATOM 724 C C . TYR A 1 94 ? -15.277 2.941 -3.379 1.00 97.88 94 TYR A C 1
ATOM 726 O O . TYR A 1 94 ? -15.990 2.735 -2.399 1.00 97.88 94 TYR A O 1
ATOM 734 N N . ASP A 1 95 ? -14.988 4.154 -3.840 1.00 97.25 95 ASP A N 1
ATOM 735 C CA . ASP A 1 95 ? -15.581 5.393 -3.354 1.00 97.25 95 ASP A CA 1
ATOM 736 C C . ASP A 1 95 ? -16.858 5.714 -4.155 1.00 97.25 95 ASP A C 1
ATOM 738 O O . ASP A 1 95 ? -16.767 6.114 -5.322 1.00 97.25 95 ASP A O 1
ATOM 742 N N . PRO A 1 96 ? -18.057 5.553 -3.563 1.00 95.25 96 PRO A N 1
ATOM 743 C CA . PRO A 1 96 ? -19.314 5.861 -4.231 1.00 95.25 96 PRO A CA 1
ATOM 744 C C . PRO A 1 96 ? -19.553 7.364 -4.415 1.00 95.25 96 PRO A C 1
ATOM 746 O O . PRO A 1 96 ? -20.340 7.724 -5.284 1.00 95.25 96 PRO A O 1
ATOM 749 N N . ALA A 1 97 ? -18.907 8.240 -3.636 1.00 94.69 97 ALA A N 1
ATOM 750 C CA . ALA A 1 97 ? -19.082 9.685 -3.770 1.00 94.69 97 ALA A CA 1
ATOM 751 C C . ALA A 1 97 ? -18.437 10.204 -5.061 1.00 94.69 97 ALA A C 1
ATOM 753 O O . ALA A 1 97 ? -18.963 11.116 -5.701 1.00 94.69 97 ALA A O 1
ATOM 754 N N . THR A 1 98 ? -17.316 9.599 -5.459 1.00 95.88 98 THR A N 1
ATOM 755 C CA . THR A 1 98 ? -16.607 9.956 -6.692 1.00 95.88 98 THR A CA 1
ATOM 756 C C . THR A 1 98 ? -16.801 8.951 -7.820 1.00 95.88 98 THR A C 1
ATOM 758 O O . THR A 1 98 ? -16.377 9.239 -8.936 1.00 95.88 98 THR A O 1
ATOM 761 N N . GLU A 1 99 ? -17.426 7.798 -7.565 1.00 97.19 99 GLU A N 1
ATOM 762 C CA . GLU A 1 99 ? -17.503 6.642 -8.470 1.00 97.19 99 GLU A CA 1
ATOM 763 C C . GLU A 1 99 ? -16.109 6.148 -8.888 1.00 97.19 99 GLU A C 1
ATOM 765 O O . GLU A 1 99 ? -15.804 6.011 -10.076 1.00 97.19 99 GLU A O 1
ATOM 770 N N . THR A 1 100 ? -15.205 5.980 -7.922 1.00 97.81 100 THR A N 1
ATOM 771 C CA . THR A 1 100 ? -13.786 5.683 -8.176 1.00 97.81 100 THR A CA 1
ATOM 772 C C . THR A 1 100 ? -13.341 4.430 -7.439 1.00 97.81 100 THR A C 1
ATOM 774 O O . THR A 1 100 ? -13.559 4.281 -6.243 1.00 97.81 100 THR A O 1
ATOM 777 N N . TYR A 1 101 ? -12.650 3.534 -8.137 1.00 98.50 101 TYR A N 1
ATOM 778 C CA . TYR A 1 101 ? -11.886 2.465 -7.507 1.00 98.50 101 TYR A CA 1
ATOM 779 C C . TYR A 1 101 ? -10.505 2.987 -7.130 1.00 98.50 101 TYR A C 1
ATOM 781 O O . TYR A 1 101 ? -9.761 3.441 -7.996 1.00 98.50 101 TYR A O 1
ATOM 789 N N . HIS A 1 102 ? -10.147 2.885 -5.857 1.00 98.06 102 HIS A N 1
ATOM 790 C CA . HIS A 1 102 ? -8.810 3.165 -5.350 1.00 98.06 102 HIS A CA 1
ATOM 791 C C . HIS A 1 102 ? -8.067 1.843 -5.180 1.00 98.06 102 HIS A C 1
ATOM 793 O O . HIS A 1 102 ? -8.619 0.876 -4.650 1.00 98.06 102 HIS A O 1
ATOM 799 N N . LEU A 1 103 ? -6.806 1.806 -5.604 1.00 97.81 103 LEU A N 1
ATOM 800 C CA . LEU A 1 103 ? -5.897 0.697 -5.349 1.00 97.81 103 LEU A CA 1
ATOM 801 C C . LEU A 1 103 ? -4.570 1.244 -4.842 1.00 97.81 103 LEU A C 1
ATOM 803 O O . LEU A 1 103 ? -3.900 2.025 -5.524 1.00 97.81 103 LEU A O 1
ATOM 807 N N . HIS A 1 104 ? -4.182 0.791 -3.656 1.00 97.56 104 HIS A N 1
ATOM 808 C CA . HIS A 1 104 ? -2.841 0.996 -3.147 1.00 97.56 104 HIS A CA 1
ATOM 809 C C . HIS A 1 104 ? -1.996 -0.257 -3.344 1.00 97.56 104 HIS A C 1
ATOM 811 O O . HIS A 1 104 ? -2.493 -1.363 -3.572 1.00 97.56 104 HIS A O 1
ATOM 817 N N . TYR A 1 105 ? -0.687 -0.070 -3.283 1.00 97.81 105 TYR A N 1
ATOM 818 C CA . TYR A 1 105 ? 0.278 -1.153 -3.358 1.00 97.81 105 TYR A CA 1
ATOM 819 C C . TYR A 1 105 ? 1.516 -0.799 -2.546 1.00 97.81 105 TYR A C 1
ATOM 821 O O . TYR A 1 105 ? 1.938 0.358 -2.513 1.00 97.81 105 TYR A O 1
ATOM 829 N N . GLN A 1 106 ? 2.136 -1.796 -1.921 1.00 97.94 106 GLN A N 1
ATOM 830 C CA . GLN A 1 106 ? 3.445 -1.608 -1.309 1.00 97.94 106 GLN A CA 1
ATOM 831 C C . GLN A 1 106 ? 4.471 -1.235 -2.384 1.00 97.94 106 GLN A C 1
ATOM 833 O O . GLN A 1 106 ? 4.555 -1.878 -3.433 1.00 97.94 106 GLN A O 1
ATOM 838 N N . PHE A 1 107 ? 5.240 -0.183 -2.121 1.00 96.12 107 PHE A N 1
ATOM 839 C CA . PHE A 1 107 ? 6.080 0.499 -3.092 1.00 96.12 107 PHE A CA 1
ATOM 840 C C . PHE A 1 107 ? 7.401 0.959 -2.472 1.00 96.12 107 PHE A C 1
ATOM 842 O O . PHE A 1 107 ? 7.440 1.488 -1.358 1.00 96.12 107 PHE A O 1
ATOM 849 N N . HIS A 1 108 ? 8.494 0.779 -3.217 1.00 95.44 108 HIS A N 1
ATOM 850 C CA . HIS A 1 108 ? 9.816 1.285 -2.854 1.00 95.44 108 HIS A CA 1
ATOM 851 C C . HIS A 1 108 ? 10.449 1.999 -4.063 1.00 95.44 108 HIS A C 1
ATOM 853 O O . HIS A 1 108 ? 11.155 1.369 -4.862 1.00 95.44 108 HIS A O 1
ATOM 859 N N . PRO A 1 109 ? 10.181 3.310 -4.238 1.00 91.94 109 PRO A N 1
ATOM 860 C CA . PRO A 1 109 ? 10.629 4.057 -5.409 1.00 91.94 109 PRO A CA 1
ATOM 861 C C . PRO A 1 109 ? 12.154 4.070 -5.519 1.00 91.94 109 PRO A C 1
ATOM 863 O O . PRO A 1 109 ? 12.881 4.051 -4.525 1.00 91.94 109 PRO A O 1
ATOM 866 N N . ASN A 1 110 ? 12.643 4.103 -6.758 1.00 91.00 110 ASN A N 1
ATOM 867 C CA . ASN A 1 110 ? 14.062 4.111 -7.133 1.00 91.00 110 ASN A CA 1
ATOM 868 C C . ASN A 1 110 ? 14.872 2.874 -6.705 1.00 91.00 110 ASN A C 1
ATOM 870 O O . ASN A 1 110 ? 16.094 2.861 -6.844 1.00 91.00 110 ASN A O 1
ATOM 874 N N . HIS A 1 111 ? 14.207 1.811 -6.249 1.00 94.31 111 HIS A N 1
ATOM 875 C CA . HIS A 1 111 ? 14.840 0.558 -5.843 1.00 94.31 111 HIS A CA 1
ATOM 876 C C . HIS A 1 111 ? 14.183 -0.634 -6.540 1.00 94.31 111 HIS A C 1
ATOM 878 O O . HIS A 1 111 ? 13.066 -0.536 -7.031 1.00 94.31 111 HIS A O 1
ATOM 884 N N . VAL A 1 112 ? 14.890 -1.763 -6.614 1.00 95.56 112 VAL A N 1
ATOM 885 C CA . VAL A 1 112 ? 14.385 -3.029 -7.194 1.00 95.56 112 VAL A CA 1
ATOM 886 C C . VAL A 1 112 ? 14.271 -4.145 -6.156 1.00 95.56 112 VAL A C 1
ATOM 888 O O . VAL A 1 112 ? 13.952 -5.274 -6.500 1.00 95.56 112 VAL A O 1
ATOM 891 N N . ASN A 1 113 ? 14.551 -3.828 -4.893 1.00 97.38 113 ASN A N 1
ATOM 892 C CA . ASN A 1 113 ? 14.453 -4.737 -3.762 1.00 97.38 113 ASN A CA 1
ATO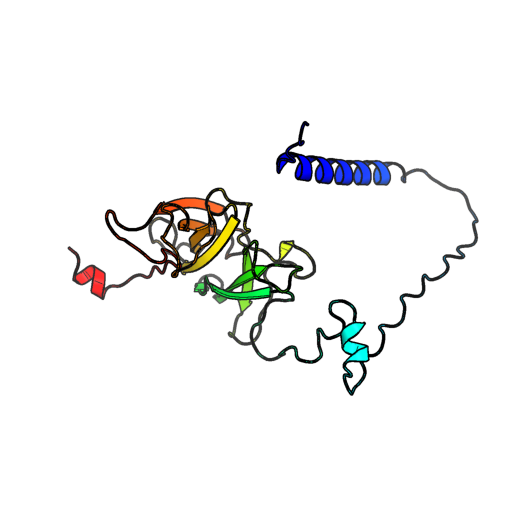M 893 C C . ASN A 1 113 ? 13.524 -4.134 -2.713 1.00 97.38 113 ASN A C 1
ATOM 895 O O . ASN A 1 113 ? 13.387 -2.911 -2.618 1.00 97.38 113 ASN A O 1
ATOM 899 N N . TRP A 1 114 ? 12.964 -5.005 -1.883 1.00 95.94 114 TRP A N 1
ATOM 900 C CA . TRP A 1 114 ? 12.208 -4.624 -0.700 1.00 95.94 114 TRP A CA 1
ATOM 901 C C . TRP A 1 114 ? 13.031 -3.732 0.251 1.00 95.94 114 TRP A C 1
ATOM 903 O O . TRP A 1 114 ? 14.239 -3.920 0.418 1.00 95.94 114 TRP A O 1
ATOM 913 N N . GLY A 1 115 ? 12.363 -2.771 0.886 1.00 93.75 115 GLY A N 1
ATOM 914 C CA . GLY A 1 115 ? 12.923 -1.855 1.881 1.00 93.75 115 GLY A CA 1
ATOM 915 C C . GLY A 1 115 ? 12.113 -0.564 1.943 1.00 93.75 115 GLY A C 1
ATOM 916 O O . GLY A 1 115 ? 11.391 -0.270 0.998 1.00 93.75 115 GLY A O 1
ATOM 917 N N . ASN A 1 116 ? 12.206 0.181 3.052 1.00 93.56 116 ASN A N 1
ATOM 918 C CA . ASN A 1 116 ? 11.533 1.478 3.244 1.00 93.56 116 ASN A CA 1
ATOM 919 C C . ASN A 1 116 ? 10.097 1.515 2.674 1.00 93.56 116 ASN A C 1
ATOM 921 O O . ASN A 1 116 ? 9.731 2.425 1.922 1.00 93.56 116 ASN A O 1
ATOM 925 N N . VAL A 1 117 ? 9.324 0.462 2.955 1.00 97.12 117 VAL A N 1
ATOM 926 C CA . VAL A 1 117 ? 8.083 0.189 2.229 1.00 97.12 117 VAL A CA 1
ATOM 927 C C . VAL A 1 117 ? 7.095 1.302 2.497 1.00 97.12 117 VAL A C 1
ATOM 929 O O . VAL A 1 117 ? 6.781 1.590 3.646 1.00 97.12 117 VAL A O 1
ATOM 932 N N . SER A 1 118 ? 6.608 1.917 1.433 1.00 96.38 118 SER A N 1
ATOM 933 C CA . SER A 1 118 ? 5.557 2.925 1.470 1.00 96.38 118 SER A CA 1
ATOM 934 C C . SER A 1 118 ? 4.377 2.455 0.626 1.00 96.38 118 SER A C 1
ATOM 936 O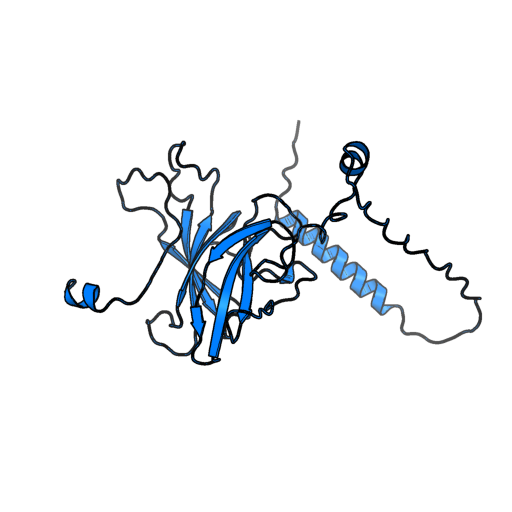 O . SER A 1 118 ? 4.472 1.422 -0.030 1.00 96.38 118 SER A O 1
ATOM 938 N N . TRP A 1 119 ? 3.266 3.182 0.617 1.00 97.19 119 TRP A N 1
ATOM 939 C CA . TRP A 1 119 ? 2.154 2.881 -0.286 1.00 97.19 119 TRP A CA 1
ATOM 940 C C . TRP A 1 119 ? 2.217 3.783 -1.520 1.00 97.19 119 TRP A C 1
ATOM 942 O O . TRP A 1 119 ? 2.315 5.003 -1.391 1.00 97.19 119 TRP A O 1
ATOM 952 N N . GLY A 1 120 ? 2.178 3.184 -2.709 1.00 96.06 120 GLY A N 1
ATOM 953 C CA . GLY A 1 120 ? 1.796 3.863 -3.947 1.00 96.06 120 GLY A CA 1
ATOM 954 C C . GLY A 1 120 ? 0.275 3.841 -4.114 1.00 96.06 120 GLY A C 1
ATOM 955 O O . GLY A 1 120 ? -0.403 3.047 -3.459 1.00 96.06 120 GLY A O 1
ATOM 956 N N . HIS A 1 121 ? -0.266 4.711 -4.970 1.00 96.06 121 HIS A N 1
ATOM 957 C CA . HIS A 1 121 ? -1.714 4.880 -5.129 1.00 96.06 121 HIS A CA 1
ATOM 958 C C . HIS A 1 121 ? -2.105 5.189 -6.572 1.00 96.06 121 HIS A C 1
ATOM 960 O O . HIS A 1 121 ? -1.569 6.107 -7.196 1.00 96.06 121 HIS A O 1
ATOM 966 N N . ALA A 1 122 ? -3.071 4.432 -7.078 1.00 96.56 122 ALA A N 1
ATOM 967 C CA . ALA A 1 122 ? -3.706 4.672 -8.359 1.00 96.56 122 ALA A CA 1
ATOM 968 C C . ALA A 1 122 ? -5.225 4.531 -8.246 1.00 96.56 122 ALA A C 1
ATOM 970 O O . ALA A 1 122 ? -5.753 3.864 -7.350 1.00 96.56 122 ALA A O 1
ATOM 971 N N . VAL A 1 123 ? -5.921 5.147 -9.193 1.00 97.44 123 VAL A N 1
ATOM 972 C CA . VAL A 1 123 ? -7.378 5.143 -9.283 1.00 97.44 123 VAL A CA 1
ATOM 973 C C . VAL A 1 123 ? -7.858 4.662 -10.642 1.00 97.44 123 VAL A C 1
ATOM 975 O O . VAL A 1 123 ? -7.158 4.795 -11.646 1.00 97.44 123 VAL A O 1
ATOM 978 N N . SER A 1 124 ? -9.068 4.113 -10.680 1.00 98.25 124 SER A N 1
ATOM 979 C CA . SER A 1 124 ? -9.716 3.640 -11.898 1.00 98.25 124 SER A CA 1
ATOM 980 C C . SER A 1 124 ? -11.221 3.889 -11.872 1.00 98.25 124 SER A C 1
ATOM 982 O O . SER A 1 124 ? -11.846 3.907 -10.813 1.00 98.25 124 SER A O 1
ATOM 984 N N . LYS A 1 125 ? -11.814 4.050 -13.058 1.00 98.31 125 LYS A N 1
ATOM 985 C CA . LYS A 1 125 ? -13.271 4.083 -13.259 1.00 98.31 125 LYS A CA 1
ATOM 986 C C . LYS A 1 125 ? -13.849 2.742 -13.708 1.00 98.31 125 LYS A C 1
ATOM 988 O O . LYS A 1 125 ? -15.054 2.547 -13.625 1.00 98.31 125 LYS A O 1
ATOM 993 N N . ASP A 1 126 ? -13.009 1.830 -14.191 1.00 97.62 126 ASP A N 1
ATOM 994 C CA . ASP A 1 126 ? -13.451 0.607 -14.869 1.00 97.62 126 ASP A CA 1
ATOM 995 C C . ASP A 1 126 ? -12.658 -0.652 -14.482 1.00 97.62 126 ASP A C 1
ATOM 997 O O . ASP A 1 126 ? -12.945 -1.724 -15.004 1.00 97.62 126 ASP A O 1
ATOM 1001 N N . LEU A 1 127 ? -11.687 -0.545 -13.567 1.00 97.50 127 LEU A N 1
ATOM 1002 C CA . LEU A 1 127 ? -10.741 -1.592 -13.149 1.00 97.50 127 LEU A CA 1
ATOM 1003 C C . LEU A 1 127 ? -9.749 -2.052 -14.236 1.00 97.50 127 LEU A C 1
ATOM 1005 O O . LEU A 1 127 ? -8.896 -2.901 -13.963 1.00 97.50 127 LEU A O 1
ATOM 1009 N N . PHE A 1 128 ? -9.792 -1.466 -15.435 1.00 96.50 128 PHE A N 1
ATOM 1010 C CA . PHE A 1 128 ? -8.886 -1.775 -16.545 1.00 96.50 128 PHE A CA 1
ATOM 1011 C C . PHE A 1 128 ? -7.864 -0.661 -16.773 1.00 96.50 128 PHE A C 1
ATOM 1013 O O . PHE A 1 128 ? -6.672 -0.938 -16.923 1.00 96.50 128 PHE A O 1
ATOM 1020 N N . HIS A 1 129 ? -8.318 0.591 -16.778 1.00 97.06 129 HIS A N 1
ATOM 1021 C CA . HIS A 1 129 ? -7.492 1.772 -16.985 1.00 97.06 129 HIS A CA 1
ATOM 1022 C C . HIS A 1 129 ? -7.217 2.449 -15.649 1.00 97.06 129 HIS A C 1
ATOM 1024 O O . HIS A 1 129 ? -8.140 2.760 -14.896 1.00 97.06 129 HIS A O 1
ATOM 1030 N N . TRP A 1 130 ? -5.940 2.685 -15.368 1.00 96.69 130 TRP A N 1
ATOM 1031 C CA . TRP A 1 130 ? -5.478 3.209 -14.090 1.00 96.69 130 TRP A CA 1
ATOM 1032 C C . TRP A 1 130 ? -4.717 4.515 -14.286 1.00 96.69 130 TRP A C 1
ATOM 1034 O O . TRP A 1 130 ? -3.924 4.641 -15.221 1.00 96.69 130 TRP A O 1
ATOM 1044 N N . THR A 1 131 ? -4.949 5.454 -13.376 1.00 95.12 131 THR A N 1
ATOM 1045 C CA . THR A 1 131 ? -4.255 6.739 -13.297 1.00 95.12 131 THR A CA 1
ATOM 1046 C C . THR A 1 131 ? -3.569 6.824 -11.942 1.00 95.12 131 THR A C 1
ATOM 1048 O O . THR A 1 131 ? -4.230 6.678 -10.914 1.00 95.12 131 THR A O 1
ATOM 1051 N N . ASP A 1 132 ? -2.256 7.045 -11.926 1.00 94.62 132 ASP A N 1
ATOM 1052 C CA . ASP A 1 132 ? -1.537 7.348 -10.687 1.00 94.62 132 ASP A CA 1
ATOM 1053 C C . ASP A 1 132 ? -2.069 8.663 -10.097 1.00 94.62 132 ASP A C 1
ATOM 1055 O O . ASP A 1 132 ? -2.229 9.649 -10.817 1.00 94.62 132 ASP A O 1
ATOM 1059 N N . VAL A 1 133 ? -2.347 8.684 -8.793 1.00 93.31 133 VAL A N 1
ATOM 1060 C CA . VAL A 1 133 ? -2.919 9.869 -8.120 1.00 93.31 133 VAL A CA 1
ATOM 1061 C C . VAL A 1 133 ? -1.889 10.994 -7.991 1.00 93.31 133 VAL A C 1
ATOM 1063 O O . VAL A 1 133 ? -2.221 12.174 -8.018 1.00 93.31 133 VAL A O 1
ATOM 1066 N N . ARG A 1 134 ? -0.601 10.645 -7.916 1.00 85.56 134 ARG A N 1
ATOM 1067 C CA . ARG A 1 134 ? 0.506 11.604 -7.830 1.00 85.56 134 ARG A CA 1
ATOM 1068 C C . ARG A 1 134 ? 1.531 11.384 -8.930 1.00 85.56 134 ARG A C 1
ATOM 1070 O O . ARG A 1 134 ? 1.520 10.370 -9.623 1.00 85.56 134 ARG A O 1
ATOM 1077 N N . ASP A 1 135 ? 2.424 12.356 -9.092 1.00 82.00 135 ASP A N 1
ATOM 1078 C CA . ASP A 1 135 ? 3.404 12.351 -10.171 1.00 82.00 135 ASP A CA 1
ATOM 1079 C C . ASP A 1 135 ? 4.377 11.172 -10.032 1.00 82.00 135 ASP A C 1
ATOM 1081 O O . ASP A 1 135 ? 5.185 11.083 -9.103 1.00 82.00 135 ASP A O 1
ATOM 1085 N N . TRP A 1 136 ? 4.300 10.271 -11.006 1.00 75.69 136 TRP A N 1
ATOM 1086 C CA . TRP A 1 136 ? 5.154 9.100 -11.126 1.00 75.69 136 TRP A CA 1
ATOM 1087 C C . TRP A 1 136 ? 6.615 9.450 -11.431 1.00 75.69 136 TRP A C 1
ATOM 1089 O O . TRP A 1 136 ? 7.497 8.620 -11.229 1.00 75.69 136 TRP A O 1
ATOM 1099 N N . SER A 1 137 ? 6.898 10.653 -11.941 1.00 70.62 137 SER A N 1
ATOM 1100 C CA . SER A 1 137 ? 8.239 11.051 -12.384 1.00 70.62 137 SER A CA 1
ATOM 1101 C C . SER A 1 137 ? 9.191 11.390 -11.233 1.00 70.62 137 SER A C 1
ATOM 1103 O O . SER A 1 137 ? 10.380 11.631 -11.457 1.00 70.62 137 SER A O 1
ATOM 1105 N N . ASN A 1 138 ? 8.687 11.417 -9.998 1.00 67.88 138 ASN A N 1
ATOM 1106 C CA . ASN A 1 138 ? 9.465 11.718 -8.807 1.00 67.88 138 ASN A CA 1
ATOM 1107 C C . ASN A 1 138 ? 8.930 10.972 -7.565 1.00 67.88 138 ASN A C 1
ATOM 1109 O O . ASN A 1 138 ? 7.970 10.201 -7.623 1.00 67.88 138 ASN A O 1
ATOM 1113 N N . ASP A 1 139 ? 9.559 11.214 -6.412 1.00 64.94 139 ASP A N 1
ATOM 1114 C CA . ASP A 1 139 ? 9.214 10.565 -5.137 1.00 64.94 139 ASP A CA 1
ATOM 1115 C C . ASP A 1 139 ? 7.819 10.957 -4.592 1.00 64.94 139 ASP A C 1
ATOM 1117 O O . ASP A 1 139 ? 7.417 10.473 -3.534 1.00 64.94 139 ASP A O 1
ATOM 1121 N N . SER A 1 140 ? 7.063 11.828 -5.277 1.00 73.06 140 SER A N 1
ATOM 1122 C CA . SER A 1 140 ? 5.699 12.201 -4.875 1.00 73.06 140 SER A CA 1
ATOM 1123 C C . SER A 1 140 ? 4.664 11.105 -5.115 1.00 73.06 140 SER A C 1
ATOM 1125 O O . SER A 1 140 ? 3.601 11.170 -4.510 1.00 73.06 140 SER A O 1
ATOM 1127 N N . SER A 1 141 ? 4.984 10.076 -5.905 1.00 77.44 141 SER A N 1
ATOM 1128 C CA . SER A 1 141 ? 4.133 8.897 -6.161 1.00 77.44 141 SER A CA 1
ATOM 1129 C C . SER A 1 141 ? 3.719 8.110 -4.906 1.00 77.44 141 SER A C 1
ATOM 1131 O O . SER A 1 141 ? 2.827 7.266 -4.963 1.00 77.44 141 SER A O 1
ATOM 1133 N N . VAL A 1 142 ? 4.337 8.391 -3.756 1.00 91.25 142 VAL A N 1
ATOM 1134 C CA . VAL A 1 142 ? 3.989 7.800 -2.463 1.00 91.25 142 VAL A CA 1
ATOM 1135 C C . VAL A 1 142 ? 2.803 8.529 -1.812 1.00 91.25 142 VAL A C 1
ATOM 1137 O O . VAL A 1 142 ? 2.852 9.745 -1.595 1.00 91.25 142 VAL A O 1
ATOM 1140 N N . SER A 1 143 ? 1.771 7.781 -1.411 1.00 93.75 143 SER A N 1
ATOM 1141 C CA . SER A 1 143 ? 0.630 8.288 -0.636 1.00 93.75 143 SER A CA 1
ATOM 1142 C C . SER A 1 143 ? 0.900 8.224 0.875 1.00 93.75 143 SER A C 1
ATOM 1144 O O . SER A 1 143 ? 0.986 9.271 1.528 1.00 93.75 143 SER A O 1
ATOM 1146 N N . ILE A 1 144 ? 1.137 7.021 1.415 1.00 95.69 144 ILE A N 1
ATOM 1147 C CA . ILE A 1 144 ? 1.480 6.768 2.825 1.00 95.69 144 ILE A CA 1
ATOM 1148 C C . ILE A 1 144 ? 2.961 6.376 2.921 1.00 95.69 144 ILE A C 1
ATOM 1150 O O . ILE A 1 144 ? 3.353 5.250 2.617 1.00 95.69 144 ILE A O 1
ATOM 1154 N N . ALA A 1 145 ? 3.805 7.329 3.322 1.00 94.50 145 ALA A N 1
ATOM 1155 C CA . ALA A 1 145 ? 5.259 7.177 3.316 1.00 94.50 145 ALA A CA 1
ATOM 1156 C C . ALA A 1 145 ? 5.828 6.574 4.611 1.00 94.50 145 ALA A C 1
ATOM 1158 O O . ALA A 1 145 ? 5.528 7.041 5.714 1.00 94.50 145 ALA A O 1
ATOM 1159 N N . ALA A 1 146 ? 6.748 5.618 4.471 1.00 94.56 146 ALA A N 1
ATOM 1160 C CA . ALA A 1 146 ? 7.636 5.204 5.555 1.00 94.56 146 ALA A CA 1
ATOM 1161 C C . ALA A 1 146 ? 8.461 6.384 6.082 1.00 94.56 146 ALA A C 1
ATOM 1163 O O . ALA A 1 146 ? 8.871 7.270 5.327 1.00 94.56 146 ALA A O 1
ATOM 1164 N N . GLY A 1 147 ? 8.695 6.418 7.395 1.00 94.69 147 GLY A N 1
ATOM 1165 C CA . GLY A 1 147 ? 9.512 7.457 8.031 1.00 94.69 147 GLY A CA 1
ATOM 1166 C C . GLY A 1 147 ? 8.849 8.835 8.132 1.00 94.69 147 GLY A C 1
ATOM 1167 O O . GLY A 1 147 ? 9.361 9.695 8.848 1.00 94.69 147 GLY A O 1
ATOM 1168 N N . ARG A 1 148 ? 7.712 9.062 7.458 1.00 94.75 148 ARG A N 1
ATOM 1169 C CA . ARG A 1 148 ? 6.913 10.292 7.586 1.00 94.75 148 ARG A CA 1
ATOM 1170 C C . ARG A 1 148 ? 6.063 10.295 8.854 1.00 94.75 148 ARG A C 1
ATOM 1172 O O . ARG A 1 148 ? 5.883 11.352 9.451 1.00 94.75 148 ARG A O 1
ATOM 1179 N N . TYR A 1 149 ? 5.551 9.129 9.234 1.00 95.75 149 TYR A N 1
ATOM 1180 C CA . TYR A 1 149 ? 4.578 8.966 10.310 1.00 95.75 149 TYR A CA 1
ATOM 1181 C C . TYR A 1 149 ? 5.200 8.239 11.512 1.00 95.75 149 TYR A C 1
ATOM 1183 O O . TYR A 1 149 ? 5.845 7.202 11.313 1.00 95.75 149 TYR A O 1
ATOM 1191 N N . PRO A 1 150 ? 5.018 8.741 12.749 1.00 96.81 150 PRO A N 1
ATOM 1192 C CA . PRO A 1 150 ? 5.388 8.050 13.982 1.00 96.81 150 PRO A CA 1
ATOM 1193 C C . PRO A 1 150 ? 4.956 6.582 14.080 1.00 96.81 150 PRO A C 1
ATOM 1195 O O . PRO A 1 150 ? 5.689 5.787 14.674 1.00 96.81 150 PRO A O 1
ATOM 1198 N N . SER A 1 151 ? 3.809 6.203 13.507 1.00 96.56 151 SER A N 1
ATOM 1199 C CA . SER A 1 151 ? 3.350 4.807 13.496 1.00 96.56 151 SER A CA 1
ATOM 1200 C C . SER A 1 151 ? 4.217 3.856 12.676 1.00 96.56 151 SER A C 1
ATOM 1202 O O . SER A 1 151 ? 4.268 2.679 13.007 1.00 96.56 151 SER A O 1
ATOM 1204 N N . GLY A 1 152 ? 4.918 4.328 11.644 1.00 97.31 152 GLY A N 1
ATOM 1205 C CA . GLY A 1 152 ? 5.724 3.481 10.758 1.00 97.31 152 GLY A CA 1
ATOM 1206 C C . GLY A 1 152 ? 7.035 4.153 10.361 1.00 97.31 152 GLY A C 1
ATOM 1207 O O . GLY A 1 152 ? 7.216 4.533 9.197 1.00 97.31 152 GLY A O 1
ATOM 1208 N N . PRO A 1 153 ? 7.977 4.320 11.307 1.00 97.06 153 PRO A N 1
ATOM 1209 C CA . PRO A 1 153 ? 9.234 5.008 11.048 1.00 97.06 153 PRO A CA 1
ATOM 1210 C C . PRO A 1 153 ? 10.184 4.215 10.143 1.00 97.06 153 PRO A C 1
ATOM 1212 O O . PRO A 1 153 ? 11.072 4.823 9.548 1.00 97.06 153 PRO A O 1
ATOM 1215 N N . LEU A 1 154 ? 10.030 2.887 10.037 1.00 97.19 154 LEU A N 1
ATOM 1216 C CA . LEU A 1 154 ? 10.863 2.050 9.163 1.00 97.19 154 LEU A CA 1
ATOM 1217 C C . LEU A 1 154 ? 10.154 1.640 7.873 1.00 97.19 154 LEU A C 1
ATOM 1219 O O . LEU A 1 154 ? 10.790 1.554 6.823 1.00 97.19 154 LEU A O 1
ATOM 1223 N N . SER A 1 155 ? 8.869 1.302 7.951 1.00 97.44 155 SER A N 1
ATOM 1224 C CA . SER A 1 155 ? 8.054 0.829 6.827 1.00 97.44 155 SER A CA 1
ATOM 1225 C C . SER A 1 155 ? 6.567 0.903 7.175 1.00 97.44 155 SER A C 1
ATOM 1227 O O . SER A 1 155 ? 6.203 0.876 8.351 1.00 97.44 155 SER A O 1
ATOM 1229 N N . GLN A 1 156 ? 5.739 0.972 6.138 1.00 97.88 156 GLN A N 1
ATOM 1230 C CA . GLN A 1 156 ? 4.283 0.894 6.172 1.00 97.88 156 GLN A CA 1
ATOM 1231 C C . GLN A 1 156 ? 3.859 -0.333 5.362 1.00 97.88 156 GLN A C 1
ATOM 1233 O O . GLN A 1 156 ? 4.019 -0.383 4.143 1.00 97.88 156 GLN A O 1
ATOM 1238 N N . PHE A 1 157 ? 3.398 -1.358 6.064 1.00 98.06 157 PHE A N 1
ATOM 1239 C CA . PHE A 1 157 ? 2.950 -2.634 5.512 1.00 98.06 157 PHE A CA 1
ATOM 1240 C C . PHE A 1 157 ? 1.466 -2.583 5.153 1.00 98.06 157 PHE A C 1
ATOM 1242 O O . PHE A 1 157 ? 0.844 -1.524 5.200 1.00 98.06 157 PHE A O 1
ATOM 1249 N N . THR A 1 158 ? 0.927 -3.716 4.709 1.00 97.94 158 THR A N 1
ATOM 1250 C CA . THR A 1 158 ? -0.420 -3.844 4.153 1.00 97.94 158 THR A CA 1
ATOM 1251 C C . THR A 1 158 ? -1.496 -3.482 5.174 1.00 97.94 158 THR A C 1
ATOM 1253 O O . THR A 1 158 ? -1.273 -3.396 6.383 1.00 97.94 158 THR A O 1
ATOM 1256 N N . GLY A 1 159 ? -2.680 -3.211 4.643 1.00 97.69 159 GLY A N 1
ATOM 1257 C CA . GLY A 1 159 ? -3.849 -2.784 5.376 1.00 97.69 159 GLY A CA 1
ATOM 1258 C C . GLY A 1 159 ? -5.059 -2.683 4.457 1.00 97.69 159 GLY A C 1
ATOM 1259 O O . GLY A 1 159 ? -4.942 -2.856 3.237 1.00 97.69 159 GLY A O 1
ATOM 1260 N N . THR A 1 160 ? -6.210 -2.361 5.034 1.00 97.50 160 THR A N 1
ATOM 1261 C CA . THR A 1 160 ? -7.466 -2.152 4.304 1.00 97.50 160 THR A CA 1
ATOM 1262 C C . THR A 1 160 ? -7.976 -0.730 4.453 1.00 97.50 160 THR A C 1
ATOM 1264 O O . THR A 1 160 ? -7.674 -0.051 5.433 1.00 97.50 160 THR A O 1
ATOM 1267 N N . THR A 1 161 ? -8.799 -0.310 3.498 1.00 97.88 161 THR A N 1
ATOM 1268 C CA . THR A 1 161 ? -9.454 1.000 3.488 1.00 97.88 161 THR A CA 1
ATOM 1269 C C . THR A 1 161 ? -10.963 0.805 3.387 1.00 97.88 161 THR A C 1
ATOM 1271 O O . THR A 1 161 ? -11.416 -0.101 2.690 1.00 97.88 161 THR A O 1
ATOM 1274 N N . GLN A 1 162 ? -11.734 1.645 4.072 1.00 97.31 162 GLN A N 1
ATOM 1275 C CA . GLN A 1 162 ? -13.192 1.719 3.969 1.00 97.31 162 GLN A CA 1
ATOM 1276 C C . GLN A 1 162 ? -13.626 3.177 3.779 1.00 97.31 162 GLN A C 1
ATOM 1278 O O . GLN A 1 162 ? -12.930 4.091 4.221 1.00 97.31 162 GLN A O 1
ATOM 1283 N N . VAL A 1 163 ? -14.783 3.391 3.146 1.00 97.06 163 VAL A N 1
ATOM 1284 C CA . VAL A 1 163 ? -15.387 4.727 2.958 1.00 97.06 163 VAL A CA 1
ATOM 1285 C C . VAL A 1 163 ? -16.265 5.066 4.159 1.00 97.06 163 VAL A C 1
ATOM 1287 O O . VAL A 1 163 ? -17.496 5.046 4.090 1.00 97.06 163 VAL A O 1
ATOM 1290 N N . VAL A 1 164 ? -15.614 5.262 5.298 1.00 96.44 164 VAL A N 1
ATOM 1291 C CA . VAL A 1 164 ? -16.242 5.661 6.554 1.00 96.44 164 VAL A CA 1
ATOM 1292 C C . VAL A 1 164 ? -15.307 6.593 7.312 1.00 96.44 164 VAL A C 1
ATOM 1294 O O . VAL A 1 164 ? -14.088 6.468 7.209 1.00 96.44 164 VAL A O 1
ATOM 1297 N N . ASN A 1 165 ? -15.863 7.478 8.128 1.00 95.44 165 ASN A N 1
ATOM 1298 C CA . ASN A 1 165 ? -15.102 8.228 9.116 1.00 95.44 165 ASN A CA 1
ATOM 1299 C C . ASN A 1 165 ? -14.813 7.381 10.371 1.00 95.44 165 ASN A C 1
ATOM 1301 O O . ASN A 1 165 ? -15.177 6.206 10.475 1.00 95.44 165 ASN A O 1
ATOM 1305 N N . THR A 1 166 ? -14.160 7.982 11.366 1.00 94.00 166 THR A N 1
ATOM 1306 C CA . THR A 1 166 ? -13.797 7.307 12.627 1.00 94.00 166 THR A CA 1
ATOM 1307 C C . THR A 1 166 ? -14.989 6.908 13.497 1.00 94.00 166 THR A C 1
ATOM 1309 O O . THR A 1 166 ? -14.821 6.136 14.437 1.00 94.00 166 THR A O 1
ATOM 1312 N N . GLU A 1 167 ? -16.182 7.420 13.202 1.00 93.81 167 GLU A N 1
ATOM 1313 C CA . GLU A 1 167 ? -17.441 7.079 13.874 1.00 93.81 167 GLU A CA 1
ATOM 1314 C C . GLU A 1 167 ? -18.217 5.988 13.114 1.00 93.81 167 GLU A C 1
ATOM 1316 O O . GLU A 1 167 ? -19.302 5.592 13.536 1.00 93.81 167 GLU A O 1
ATOM 1321 N N . GLY A 1 168 ? -17.675 5.497 11.991 1.00 92.25 168 GLY A N 1
ATOM 1322 C CA . GLY A 1 168 ? -18.310 4.492 11.138 1.00 92.25 168 GLY A CA 1
ATOM 1323 C C . GLY A 1 168 ? -19.372 5.053 10.189 1.00 92.25 168 GLY A C 1
ATOM 1324 O O . GLY A 1 168 ? -20.100 4.280 9.569 1.00 92.25 168 GLY A O 1
ATOM 1325 N N . GLN A 1 169 ? -19.483 6.377 10.062 1.00 93.88 169 GLN A N 1
ATOM 1326 C CA . GLN A 1 169 ? -20.438 7.019 9.157 1.00 93.88 169 GLN A CA 1
ATOM 1327 C C . GLN A 1 169 ? -19.821 7.180 7.769 1.00 93.88 169 GLN A C 1
ATOM 1329 O O . GLN A 1 169 ? -18.642 7.491 7.644 1.00 93.88 169 GLN A O 1
ATOM 1334 N N . ASN A 1 170 ? -20.625 7.006 6.722 1.00 93.12 170 ASN A N 1
ATOM 1335 C CA . ASN A 1 170 ? -20.198 7.286 5.354 1.00 93.12 170 ASN A CA 1
ATOM 1336 C C . ASN A 1 170 ? -20.471 8.761 5.016 1.00 93.12 170 ASN A C 1
ATOM 1338 O O . ASN A 1 170 ? -21.591 9.120 4.652 1.00 93.12 170 ASN A O 1
ATOM 1342 N N . ASP A 1 171 ? -19.451 9.601 5.171 1.00 93.62 171 ASP A N 1
ATOM 1343 C CA . ASP A 1 171 ? -19.435 11.033 4.836 1.00 93.62 171 ASP A CA 1
ATOM 1344 C C . ASP A 1 171 ? -18.471 11.365 3.680 1.00 93.62 171 ASP A C 1
ATOM 1346 O O . ASP A 1 171 ? -18.241 12.534 3.373 1.00 93.62 171 ASP A O 1
ATOM 1350 N N . GLY A 1 172 ? -17.937 10.335 3.013 1.00 93.00 172 GLY A N 1
ATOM 1351 C CA . GLY A 1 172 ? -16.923 10.456 1.966 1.00 93.00 172 GLY A CA 1
ATOM 1352 C C . GLY A 1 172 ? -15.477 10.367 2.463 1.00 93.00 172 GLY A C 1
ATOM 1353 O O . GLY A 1 172 ? -14.576 10.274 1.630 1.00 93.00 172 GLY A O 1
ATOM 1354 N N . THR A 1 173 ? -15.228 10.330 3.777 1.00 97.25 173 THR A N 1
ATOM 1355 C CA . THR A 1 173 ? -13.883 10.081 4.312 1.00 97.25 173 THR A CA 1
ATOM 1356 C C . THR A 1 173 ? -13.425 8.659 3.980 1.00 97.25 173 THR A C 1
ATOM 1358 O O . THR A 1 173 ? -14.162 7.682 4.136 1.00 97.25 173 THR A O 1
ATOM 1361 N N . LEU A 1 174 ? -12.167 8.529 3.551 1.00 98.06 174 LEU A N 1
ATOM 1362 C CA . LEU A 1 174 ? -11.490 7.239 3.450 1.00 98.06 174 LEU A CA 1
ATOM 1363 C C . LEU A 1 174 ? -10.719 6.979 4.738 1.00 98.06 174 LEU A C 1
ATOM 1365 O O . LEU A 1 174 ? -9.794 7.720 5.073 1.00 98.06 174 LEU A O 1
ATOM 1369 N N . LEU A 1 175 ? -11.052 5.892 5.423 1.00 98.06 175 LEU A N 1
ATOM 1370 C CA . LEU A 1 175 ? -10.345 5.433 6.607 1.00 98.06 175 LEU A CA 1
ATOM 1371 C C . LEU A 1 175 ? -9.516 4.199 6.273 1.00 98.06 175 LEU A C 1
ATOM 1373 O O . LEU A 1 175 ? -10.042 3.174 5.845 1.00 98.06 175 LEU A O 1
ATOM 1377 N N . THR A 1 176 ? -8.211 4.293 6.499 1.00 97.94 176 THR A N 1
ATOM 1378 C CA . THR A 1 176 ? -7.252 3.209 6.294 1.00 97.94 176 THR A CA 1
ATOM 1379 C C . THR A 1 176 ? -6.763 2.685 7.626 1.00 97.94 176 THR A C 1
ATOM 1381 O O . THR A 1 176 ? -6.375 3.459 8.500 1.00 97.94 176 THR A O 1
ATOM 1384 N N . PHE A 1 177 ? -6.703 1.363 7.742 1.00 96.69 177 PHE A N 1
ATOM 1385 C CA . PHE A 1 177 ? -6.029 0.668 8.825 1.00 96.69 177 PHE A CA 1
ATOM 1386 C C . PHE A 1 177 ? -4.846 -0.096 8.238 1.00 96.69 177 PHE A C 1
ATOM 1388 O O . PHE A 1 177 ? -5.057 -0.955 7.387 1.00 96.69 177 PHE A O 1
ATOM 1395 N N . GLY A 1 178 ? -3.618 0.219 8.651 1.00 97.88 178 GLY A N 1
ATOM 1396 C CA . GLY A 1 178 ? -2.403 -0.407 8.125 1.00 97.88 178 GLY A CA 1
ATOM 1397 C C . GLY A 1 178 ? -1.397 -0.769 9.209 1.00 97.88 178 GLY A C 1
ATOM 1398 O O . GLY A 1 178 ? -1.501 -0.319 10.352 1.00 97.88 178 GLY A O 1
ATOM 1399 N N . THR A 1 179 ? -0.416 -1.593 8.848 1.00 98.62 179 THR A N 1
ATOM 1400 C CA . THR A 1 179 ? 0.650 -1.993 9.769 1.00 98.62 179 THR A CA 1
ATOM 1401 C C . THR A 1 179 ? 1.853 -1.062 9.679 1.00 98.62 179 THR A C 1
ATOM 1403 O O . THR A 1 179 ? 2.519 -0.983 8.650 1.00 98.62 179 THR A O 1
ATOM 1406 N N . GLY A 1 180 ? 2.200 -0.421 10.787 1.00 98.25 180 GLY A N 1
ATOM 1407 C CA . GLY A 1 180 ? 3.437 0.332 10.938 1.00 98.25 180 GLY A CA 1
ATOM 1408 C C . GLY A 1 180 ? 4.568 -0.527 11.508 1.00 98.25 180 GLY A C 1
ATOM 1409 O O . GLY A 1 180 ? 4.349 -1.344 12.405 1.00 98.25 180 GLY A O 1
ATOM 1410 N N . ILE A 1 181 ? 5.784 -0.354 10.978 1.00 98.31 181 ILE A N 1
ATOM 1411 C CA . ILE A 1 181 ? 6.969 -1.121 11.386 1.00 98.31 181 ILE A CA 1
ATOM 1412 C C . ILE A 1 181 ? 7.929 -0.259 12.210 1.00 98.31 181 ILE A C 1
ATOM 1414 O O . ILE A 1 181 ? 8.472 0.740 11.721 1.00 98.31 181 ILE A O 1
ATOM 1418 N N . HIS A 1 182 ? 8.193 -0.699 13.442 1.00 97.44 182 HIS A N 1
ATOM 1419 C CA . HIS A 1 182 ? 9.087 -0.041 14.405 1.00 97.44 182 HIS A CA 1
ATOM 1420 C C . HIS A 1 182 ? 10.424 -0.752 14.601 1.00 97.44 182 HIS A C 1
ATOM 1422 O O . HIS A 1 182 ? 11.393 -0.117 15.019 1.00 97.44 182 HIS A O 1
ATOM 1428 N N . ALA A 1 183 ? 10.506 -2.044 14.285 1.00 95.56 183 ALA A N 1
ATOM 1429 C CA . ALA A 1 183 ? 11.738 -2.819 14.393 1.00 95.56 183 ALA A CA 1
ATOM 1430 C C . ALA A 1 183 ? 11.887 -3.818 13.237 1.00 95.56 183 ALA A C 1
ATOM 1432 O O . ALA A 1 183 ? 10.959 -4.075 12.477 1.00 95.56 183 ALA A O 1
ATOM 1433 N N . LEU A 1 184 ? 13.089 -4.369 13.088 1.00 92.56 184 LEU A N 1
ATOM 1434 C CA . LEU A 1 184 ? 13.417 -5.429 12.137 1.00 92.56 184 LEU A CA 1
ATOM 1435 C C . LEU A 1 184 ? 14.384 -6.415 12.816 1.00 92.56 184 LEU A C 1
ATOM 1437 O O . LEU A 1 184 ? 15.137 -6.001 13.703 1.00 92.56 184 LEU A O 1
ATOM 1441 N N . PRO A 1 185 ? 14.430 -7.687 12.384 1.00 92.69 185 PRO A N 1
ATOM 1442 C CA . PRO A 1 185 ? 13.678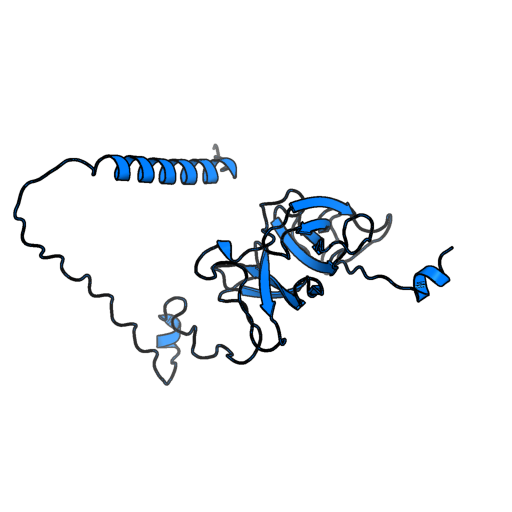 -8.265 11.268 1.00 92.69 185 PRO A CA 1
ATOM 1443 C C . PRO A 1 185 ? 12.244 -8.673 11.637 1.00 92.69 185 PRO A C 1
ATOM 1445 O O . PRO A 1 185 ? 11.981 -9.137 12.741 1.00 92.69 185 PRO A O 1
ATOM 1448 N N . THR A 1 186 ? 11.338 -8.596 10.663 1.00 92.62 186 THR A N 1
ATOM 1449 C CA . THR A 1 186 ? 10.046 -9.292 10.689 1.00 92.62 186 THR A CA 1
ATOM 1450 C C . THR A 1 186 ? 10.221 -10.650 10.004 1.00 92.62 186 THR A C 1
ATOM 1452 O O . THR A 1 186 ? 10.356 -10.747 8.785 1.00 92.62 186 THR A O 1
ATOM 1455 N N . ASN A 1 187 ? 10.324 -11.735 10.778 1.00 95.12 187 ASN A N 1
ATOM 1456 C CA . ASN A 1 187 ? 10.528 -13.070 10.213 1.00 95.12 187 ASN A CA 1
ATOM 1457 C C . ASN A 1 187 ? 9.926 -14.157 11.103 1.00 95.12 187 ASN A C 1
ATOM 1459 O O . ASN A 1 187 ? 10.342 -14.330 12.243 1.00 95.12 187 ASN A O 1
ATOM 1463 N N . TRP A 1 188 ? 9.018 -14.953 10.541 1.00 96.44 188 TRP A N 1
ATOM 1464 C CA . TRP A 1 188 ? 8.330 -16.036 11.248 1.00 96.44 188 TRP A CA 1
ATOM 1465 C C . TRP A 1 188 ? 9.262 -17.137 11.782 1.00 96.44 188 TRP A C 1
ATOM 1467 O O . TRP A 1 188 ? 8.875 -17.891 12.669 1.00 96.44 188 TRP A O 1
ATOM 1477 N N . LYS A 1 189 ? 10.485 -17.256 11.245 1.00 96.94 189 LYS A N 1
ATOM 1478 C CA . LYS A 1 189 ? 11.503 -18.219 11.701 1.00 96.94 189 LYS A CA 1
ATOM 1479 C C . LYS A 1 189 ? 12.284 -17.742 12.927 1.00 96.94 189 LYS A C 1
ATOM 1481 O O . LYS A 1 189 ? 13.162 -18.463 13.394 1.00 96.94 189 LYS A O 1
ATOM 1486 N N . GLN A 1 190 ? 12.037 -16.524 13.399 1.00 95.81 190 GLN A N 1
ATOM 1487 C CA . GLN A 1 190 ? 12.710 -15.930 14.549 1.00 95.81 190 GLN A CA 1
ATOM 1488 C C . GLN A 1 190 ? 11.684 -15.594 15.638 1.00 95.81 190 GLN A C 1
ATOM 1490 O O . GLN A 1 190 ? 10.511 -15.397 15.319 1.00 95.81 190 GLN A O 1
ATOM 1495 N N . PRO A 1 191 ? 12.094 -15.525 16.919 1.00 95.56 191 PRO A N 1
ATOM 1496 C CA . PRO A 1 191 ? 11.213 -15.051 17.980 1.00 95.56 191 PRO A CA 1
ATOM 1497 C C . PRO A 1 191 ? 10.663 -13.660 17.656 1.00 95.56 191 PRO A C 1
ATOM 1499 O O . PRO A 1 191 ? 11.426 -12.760 17.297 1.00 95.56 191 PRO A O 1
ATOM 1502 N N . TYR A 1 192 ? 9.348 -13.486 17.791 1.00 96.62 192 TYR A N 1
ATOM 1503 C CA . TYR A 1 192 ? 8.710 -12.198 17.559 1.00 96.62 192 TYR A CA 1
ATOM 1504 C C . TYR A 1 192 ? 9.128 -11.185 18.625 1.00 96.62 192 TYR A C 1
ATOM 1506 O O . TYR A 1 192 ? 9.145 -11.480 19.820 1.00 96.62 192 TYR A O 1
ATOM 1514 N N . ILE A 1 193 ? 9.457 -9.974 18.184 1.00 94.38 193 ILE A N 1
ATOM 1515 C CA . ILE A 1 193 ? 9.786 -8.860 19.068 1.00 94.38 193 ILE A CA 1
ATOM 1516 C C . ILE A 1 193 ? 8.515 -8.018 19.219 1.00 94.38 193 ILE A C 1
ATOM 1518 O O . ILE A 1 193 ? 8.072 -7.375 18.267 1.00 94.38 193 ILE A O 1
ATOM 1522 N N . THR A 1 194 ? 7.910 -8.018 20.406 1.00 93.06 194 THR A N 1
ATOM 1523 C CA . THR A 1 194 ? 6.700 -7.226 20.680 1.00 93.06 194 THR A CA 1
ATOM 1524 C C . THR A 1 194 ? 6.916 -5.746 20.371 1.00 93.06 194 THR A C 1
ATOM 1526 O O . THR A 1 194 ? 7.952 -5.178 20.714 1.00 93.06 194 THR A O 1
ATOM 1529 N N . GLY A 1 195 ? 5.932 -5.128 19.714 1.00 94.31 195 GLY A N 1
ATOM 1530 C CA . GLY A 1 195 ? 6.005 -3.742 19.249 1.00 94.31 195 GLY A CA 1
ATOM 1531 C C . GLY A 1 195 ? 6.747 -3.556 17.924 1.00 94.31 195 GLY A C 1
ATOM 1532 O O . GLY A 1 195 ? 6.911 -2.423 17.500 1.00 94.31 195 GLY A O 1
ATOM 1533 N N . THR A 1 196 ? 7.195 -4.630 17.261 1.00 96.81 196 THR A N 1
ATOM 1534 C CA . THR A 1 196 ? 7.783 -4.557 15.908 1.00 96.81 196 THR A CA 1
ATOM 1535 C C . THR A 1 196 ? 6.757 -4.141 14.868 1.00 96.81 196 THR A C 1
ATOM 1537 O O . THR A 1 196 ? 7.048 -3.286 14.035 1.00 96.81 196 THR A O 1
ATOM 1540 N N . GLU A 1 197 ? 5.585 -4.768 14.920 1.00 98.38 197 GLU A N 1
ATOM 1541 C CA . GLU A 1 197 ? 4.459 -4.531 14.028 1.00 98.38 197 GLU A CA 1
ATOM 1542 C C . GLU A 1 197 ? 3.316 -3.974 14.884 1.00 98.38 197 GLU A C 1
ATOM 1544 O O . GLU A 1 197 ? 2.888 -4.607 15.856 1.00 98.38 197 GLU A O 1
ATOM 1549 N N . VAL A 1 198 ? 2.866 -2.763 14.562 1.00 98.12 198 VAL A N 1
ATOM 1550 C CA . VAL A 1 198 ? 1.735 -2.097 15.218 1.00 98.12 198 VAL A CA 1
ATOM 1551 C C . VAL A 1 198 ? 0.675 -1.759 14.184 1.00 98.12 198 VAL A C 1
ATOM 1553 O O . VAL A 1 198 ? 0.984 -1.639 13.003 1.00 98.12 198 VAL A O 1
ATOM 1556 N N . GLN A 1 199 ? -0.566 -1.556 14.612 1.00 98.12 199 GLN A N 1
ATOM 1557 C CA . GLN A 1 199 ? -1.656 -1.193 13.710 1.00 98.12 199 GLN A CA 1
ATOM 1558 C C . GLN A 1 199 ? -2.000 0.283 13.898 1.00 98.12 199 GLN A C 1
ATOM 1560 O O . GLN A 1 199 ? -2.248 0.730 15.023 1.00 98.12 199 GLN A O 1
ATOM 1565 N N . ALA A 1 200 ? -2.017 1.036 12.803 1.00 97.88 200 ALA A N 1
ATOM 1566 C CA . ALA A 1 200 ? -2.229 2.476 12.790 1.00 97.88 200 ALA A CA 1
ATOM 1567 C C . ALA A 1 200 ? -3.304 2.895 11.793 1.00 97.88 200 ALA A C 1
ATOM 1569 O O . ALA A 1 200 ? -3.482 2.266 10.748 1.00 97.88 200 ALA A O 1
ATOM 1570 N N . MET A 1 201 ? -4.012 3.969 12.132 1.00 98.06 201 MET A N 1
ATOM 1571 C CA . MET A 1 201 ? -5.111 4.492 11.329 1.00 98.06 201 MET A CA 1
ATOM 1572 C C . MET A 1 201 ? -4.735 5.800 10.635 1.00 98.06 201 MET A C 1
ATOM 1574 O O . MET A 1 201 ? -4.032 6.643 11.200 1.00 98.06 201 MET A O 1
ATOM 1578 N N . PHE A 1 202 ? -5.249 5.968 9.420 1.00 98.31 202 PHE A N 1
ATOM 1579 C CA . PHE A 1 202 ? -5.070 7.151 8.586 1.00 98.31 202 PHE A CA 1
ATOM 1580 C C . PHE A 1 202 ? -6.399 7.552 7.957 1.00 98.31 202 PHE A C 1
ATOM 1582 O O . PHE A 1 202 ? -7.176 6.678 7.579 1.00 98.31 202 PHE A O 1
ATOM 1589 N N . THR A 1 203 ? -6.633 8.849 7.791 1.00 98.19 203 THR A N 1
ATOM 1590 C CA . THR A 1 203 ? -7.806 9.379 7.089 1.00 98.19 203 THR A CA 1
ATOM 1591 C C . THR A 1 203 ? -7.412 10.200 5.878 1.00 98.19 203 THR A C 1
ATOM 1593 O O . THR A 1 203 ? -6.339 10.809 5.835 1.00 98.19 203 THR A O 1
ATOM 1596 N N . SER A 1 204 ? -8.305 10.222 4.899 1.00 98.00 204 SER A N 1
ATOM 1597 C CA . SER A 1 204 ? -8.287 11.154 3.783 1.00 98.00 204 SER A CA 1
ATOM 1598 C C . SER A 1 204 ? -9.683 11.744 3.612 1.00 98.00 204 SER A C 1
ATOM 1600 O O . SER A 1 204 ? -10.651 11.003 3.444 1.00 98.00 204 SER A O 1
ATOM 1602 N N . ASP A 1 205 ? -9.754 13.073 3.632 1.00 97.31 205 ASP A N 1
ATOM 1603 C CA . ASP A 1 205 ? -10.987 13.852 3.430 1.00 97.31 205 ASP A CA 1
ATOM 1604 C C . ASP A 1 205 ? -11.028 14.490 2.026 1.00 97.31 205 ASP A C 1
ATOM 1606 O O . ASP A 1 205 ? -11.870 15.331 1.722 1.00 97.31 205 ASP A O 1
ATOM 1610 N N . ASP A 1 206 ? -10.076 14.115 1.170 1.00 96.56 206 ASP A N 1
ATOM 1611 C CA . ASP A 1 206 ? -9.903 14.580 -0.206 1.00 96.56 206 ASP A CA 1
ATOM 1612 C C . ASP A 1 206 ? -9.854 13.400 -1.190 1.00 96.56 206 ASP A C 1
ATOM 1614 O O . ASP A 1 206 ? -9.125 13.421 -2.179 1.00 96.56 206 ASP A O 1
ATOM 1618 N N . HIS A 1 207 ? -10.648 12.361 -0.909 1.00 95.25 207 HIS A N 1
ATOM 1619 C CA . HIS A 1 207 ? -10.830 11.184 -1.767 1.00 95.25 207 HIS A CA 1
ATOM 1620 C C . HIS A 1 207 ? -9.516 10.461 -2.120 1.00 95.25 207 HIS A C 1
ATOM 1622 O O . HIS A 1 207 ? -9.312 9.974 -3.229 1.00 95.25 207 HIS A O 1
ATOM 1628 N N . GLY A 1 208 ? -8.603 10.365 -1.157 1.00 95.06 208 GLY A N 1
ATOM 1629 C CA . GLY A 1 208 ? -7.350 9.619 -1.254 1.00 95.06 208 GLY A CA 1
ATOM 1630 C C . GLY A 1 208 ? -6.155 10.417 -1.779 1.00 95.06 208 GLY A C 1
ATOM 1631 O O . GLY A 1 208 ? -5.064 9.853 -1.861 1.00 95.06 208 GLY A O 1
ATOM 1632 N N . GLU A 1 209 ? -6.318 11.705 -2.095 1.00 93.94 209 GLU A N 1
ATOM 1633 C CA . GLU A 1 209 ? -5.232 12.575 -2.568 1.00 93.94 209 GLU A CA 1
ATOM 1634 C C . GLU A 1 209 ? -4.168 12.812 -1.483 1.00 93.94 209 GLU A C 1
ATOM 1636 O O . GLU A 1 209 ? -2.956 12.769 -1.746 1.00 93.94 209 GLU A O 1
ATOM 1641 N N . THR A 1 210 ? -4.587 13.038 -0.234 1.00 94.69 210 THR A N 1
ATOM 1642 C CA . THR A 1 210 ? -3.703 13.215 0.921 1.00 94.69 210 THR A CA 1
ATOM 1643 C C . THR A 1 210 ? -4.164 12.427 2.143 1.00 94.69 210 THR A C 1
ATOM 1645 O O . THR A 1 210 ? -5.334 12.113 2.313 1.00 94.69 210 THR A O 1
ATOM 1648 N N . TRP A 1 211 ? -3.201 12.083 3.006 1.00 96.56 211 TRP A N 1
ATOM 1649 C CA . TRP A 1 211 ? -3.422 11.223 4.167 1.00 96.56 211 TRP A CA 1
ATOM 1650 C C . TRP A 1 211 ? -2.911 11.872 5.450 1.00 96.56 211 TRP A C 1
ATOM 1652 O O . TRP A 1 211 ? -1.743 12.286 5.534 1.00 96.56 211 TRP A O 1
ATOM 1662 N N . GLN A 1 212 ? -3.779 11.902 6.456 1.00 97.50 212 GLN A N 1
ATOM 1663 C CA . GLN A 1 212 ? -3.488 12.318 7.822 1.00 97.50 212 GLN A CA 1
ATOM 1664 C C . GLN A 1 212 ? -3.417 11.088 8.722 1.00 97.50 212 GLN A C 1
ATOM 1666 O O . GLN A 1 212 ? -4.215 10.167 8.595 1.00 97.50 212 GLN A O 1
ATOM 1671 N N . GLU A 1 213 ? -2.440 11.052 9.620 1.00 97.81 213 GLU A N 1
ATOM 1672 C CA . GLU A 1 213 ? -2.344 9.984 10.611 1.00 97.81 213 GLU A CA 1
ATOM 1673 C C . GLU A 1 213 ? -3.232 10.310 11.812 1.00 97.81 213 GLU A C 1
ATOM 1675 O O . GLU A 1 213 ? -3.134 11.399 12.378 1.00 97.81 213 GLU A O 1
ATOM 1680 N N . ILE A 1 214 ? -4.043 9.336 12.224 1.00 97.69 214 ILE A N 1
ATOM 1681 C CA . ILE A 1 214 ? -4.730 9.350 13.520 1.00 97.69 214 ILE A CA 1
ATOM 1682 C C . ILE A 1 214 ? -3.761 8.873 14.608 1.00 97.69 214 ILE A C 1
ATOM 1684 O O . ILE A 1 214 ? -3.670 9.471 15.679 1.00 97.69 214 ILE A O 1
ATOM 1688 N N . GLY A 1 215 ? -3.013 7.804 14.319 1.00 97.44 215 GLY A N 1
ATOM 1689 C CA . GLY A 1 215 ? -1.966 7.262 15.181 1.00 97.44 215 GLY A CA 1
ATOM 1690 C C . GLY A 1 215 ? -2.005 5.741 15.281 1.00 97.44 215 GLY A C 1
ATOM 1691 O O . GLY A 1 215 ? -2.816 5.069 14.639 1.00 97.44 215 GLY A O 1
ATOM 1692 N N . THR A 1 216 ? -1.119 5.190 16.110 1.00 98.06 216 THR A N 1
ATOM 1693 C CA . THR A 1 216 ? -1.148 3.772 16.483 1.00 98.06 216 THR A CA 1
ATOM 1694 C C . THR A 1 216 ? -2.347 3.496 17.384 1.00 98.06 216 THR A C 1
ATOM 1696 O O . THR A 1 216 ? -2.459 4.085 18.456 1.00 98.06 216 THR A O 1
ATOM 1699 N N . VAL A 1 217 ? -3.210 2.568 16.973 1.00 97.19 217 VAL A N 1
ATOM 1700 C CA . VAL A 1 217 ? -4.426 2.185 17.708 1.00 97.19 217 VAL A CA 1
ATOM 1701 C C . VAL A 1 217 ? -4.345 0.778 18.305 1.00 97.19 217 VAL A C 1
ATOM 1703 O O . VAL A 1 217 ? -5.028 0.495 19.284 1.00 97.19 217 VAL A O 1
ATOM 1706 N N . ILE A 1 218 ? -3.475 -0.095 17.779 1.00 97.56 218 ILE A N 1
ATOM 1707 C CA . ILE A 1 218 ? -3.172 -1.402 18.383 1.00 97.56 218 ILE A CA 1
ATOM 1708 C C . ILE A 1 218 ? -1.654 -1.597 18.426 1.00 97.56 218 ILE A C 1
ATOM 1710 O O . ILE A 1 218 ? -0.998 -1.706 17.394 1.00 97.56 218 ILE A O 1
ATOM 1714 N N . TYR A 1 219 ? -1.089 -1.652 19.632 1.00 96.56 219 TYR A N 1
ATOM 1715 C CA . TYR A 1 219 ? 0.365 -1.627 19.856 1.00 96.56 219 TYR A CA 1
ATOM 1716 C C . TYR A 1 219 ? 1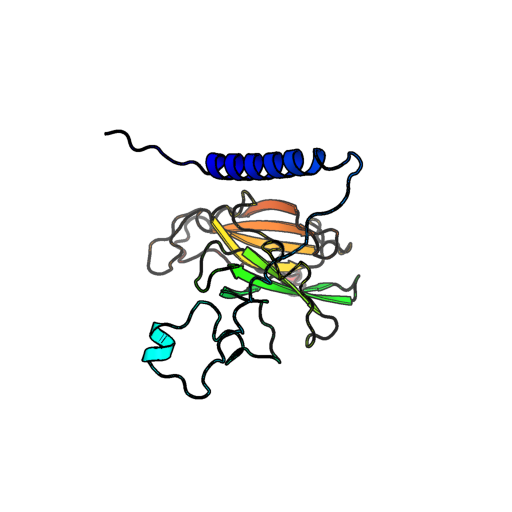.057 -2.995 19.778 1.00 96.56 219 TYR A C 1
ATOM 1718 O O . TYR A 1 219 ? 2.285 -3.070 19.810 1.00 96.56 219 TYR A O 1
ATOM 1726 N N . GLY A 1 220 ? 0.302 -4.088 19.707 1.00 95.94 220 GLY A N 1
ATOM 1727 C CA . GLY A 1 220 ? 0.877 -5.425 19.678 1.00 95.94 220 GLY A CA 1
ATOM 1728 C C . GLY A 1 220 ? -0.171 -6.533 19.698 1.00 95.94 220 GLY A C 1
ATOM 1729 O O . GLY A 1 220 ? -1.368 -6.242 19.772 1.00 95.94 220 GLY A O 1
ATOM 1730 N N . PRO A 1 221 ? 0.281 -7.795 19.616 1.00 96.69 221 PRO A N 1
ATOM 1731 C CA . PRO A 1 221 ? -0.599 -8.954 19.641 1.00 96.69 221 PRO A CA 1
ATOM 1732 C C . PRO A 1 221 ? -1.334 -9.078 20.986 1.00 96.69 221 PRO A C 1
ATOM 1734 O O . PRO A 1 221 ? -0.902 -8.481 21.977 1.00 96.69 221 PRO A O 1
ATOM 1737 N N . PRO A 1 222 ? -2.409 -9.886 21.047 1.00 95.88 222 PRO A N 1
ATOM 1738 C CA . PRO A 1 222 ? -3.083 -10.196 22.301 1.00 95.88 222 PRO A CA 1
ATOM 1739 C C . PRO A 1 222 ? -2.111 -10.697 23.376 1.00 95.88 222 PRO A C 1
ATOM 1741 O O . PRO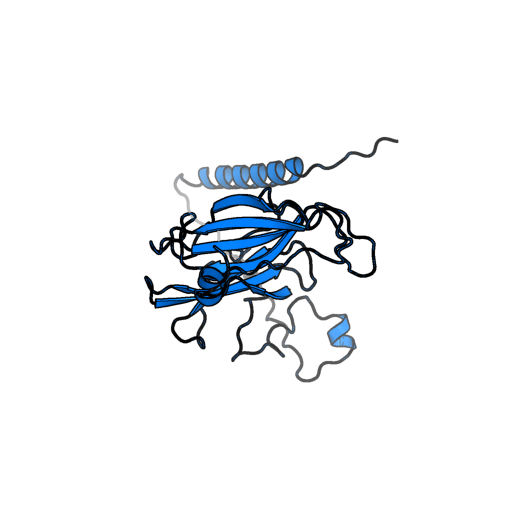 A 1 222 ? -1.141 -11.406 23.091 1.00 95.88 222 PRO A O 1
ATOM 1744 N N . GLU A 1 223 ? -2.376 -10.327 24.626 1.00 94.31 223 GLU A N 1
ATOM 1745 C CA . GLU A 1 223 ? -1.500 -10.655 25.748 1.00 94.31 223 GLU A CA 1
ATOM 1746 C C . GLU A 1 223 ? -1.294 -12.173 25.888 1.00 94.31 223 GLU A C 1
ATOM 1748 O O . GLU A 1 223 ? -2.228 -12.969 25.785 1.00 94.31 223 GLU A O 1
ATOM 1753 N N . GLY A 1 224 ? -0.040 -12.580 26.110 1.00 94.12 224 GLY A N 1
ATOM 1754 C CA . GLY A 1 224 ? 0.346 -13.983 26.285 1.00 94.12 224 GLY A CA 1
ATOM 1755 C C . GLY A 1 224 ? 0.494 -14.789 24.990 1.00 94.12 224 GLY A C 1
ATOM 1756 O O . GLY A 1 224 ? 0.879 -15.956 25.050 1.00 94.12 224 GLY A O 1
ATOM 1757 N N . TRP A 1 225 ? 0.230 -14.202 23.819 1.00 95.75 225 TRP A N 1
ATOM 1758 C CA . TRP A 1 225 ? 0.333 -14.920 22.549 1.00 95.75 225 TRP A CA 1
ATOM 1759 C C . TRP A 1 225 ? 1.768 -14.924 22.016 1.00 95.75 225 TRP A C 1
ATOM 1761 O O . TRP A 1 225 ? 2.385 -13.878 21.819 1.00 95.75 225 TRP A O 1
ATOM 1771 N N . ASN A 1 226 ? 2.282 -16.116 21.707 1.00 95.31 226 ASN A N 1
ATOM 1772 C CA . ASN A 1 226 ? 3.545 -16.285 20.991 1.00 95.31 226 ASN A CA 1
ATOM 1773 C C . ASN A 1 226 ? 3.292 -16.279 19.476 1.00 95.31 226 ASN A C 1
ATOM 1775 O O . ASN A 1 226 ? 3.131 -17.334 18.859 1.00 95.31 226 ASN A O 1
ATOM 1779 N N . VAL A 1 227 ? 3.187 -15.085 18.895 1.00 97.06 227 VAL A N 1
ATOM 1780 C CA . VAL A 1 227 ? 2.894 -14.906 17.465 1.00 97.06 227 VAL A CA 1
ATOM 1781 C C . VAL A 1 227 ? 4.152 -15.021 16.603 1.00 97.06 227 VAL A C 1
ATOM 1783 O O . VAL A 1 227 ? 5.259 -14.760 17.057 1.00 97.06 227 VAL A O 1
ATOM 1786 N N . THR A 1 228 ? 3.984 -15.366 15.327 1.00 97.06 228 THR A N 1
ATOM 1787 C CA . THR A 1 228 ? 5.055 -15.321 14.308 1.00 97.06 228 THR A CA 1
ATOM 1788 C C . THR A 1 228 ? 5.037 -14.031 13.478 1.00 97.06 228 THR A C 1
ATOM 1790 O O . THR A 1 228 ? 5.896 -13.818 12.622 1.00 97.06 228 THR A O 1
ATOM 1793 N N . GLY A 1 229 ? 4.015 -13.204 13.686 1.00 97.19 229 GLY A N 1
ATOM 1794 C CA . GLY A 1 229 ? 3.760 -11.935 13.020 1.00 97.19 229 GLY A CA 1
ATOM 1795 C C . GLY A 1 229 ? 2.405 -11.374 13.451 1.00 97.19 229 GLY A C 1
ATOM 1796 O O . GLY A 1 229 ? 1.522 -12.130 13.856 1.00 97.19 229 GLY A O 1
ATOM 1797 N N . PHE A 1 230 ? 2.256 -10.060 13.381 1.00 97.75 230 PHE A N 1
ATOM 1798 C CA . PHE A 1 230 ? 1.089 -9.307 13.811 1.00 97.75 230 PHE A CA 1
ATOM 1799 C C . PHE A 1 230 ? 0.886 -8.103 12.885 1.00 97.75 230 PHE A C 1
ATOM 1801 O O . PHE A 1 230 ? 1.301 -6.986 13.178 1.00 97.75 230 PHE A O 1
ATOM 1808 N N . ARG A 1 231 ? 0.296 -8.340 11.717 1.00 97.75 231 ARG A N 1
ATOM 1809 C CA . ARG A 1 231 ? 0.238 -7.366 10.623 1.00 97.75 231 ARG A CA 1
ATOM 1810 C C . ARG A 1 231 ? -0.957 -7.618 9.711 1.00 97.75 231 ARG A C 1
ATOM 1812 O O . ARG A 1 231 ? -1.682 -8.591 9.907 1.00 97.75 231 ARG A O 1
ATOM 1819 N N . ASP A 1 232 ? -1.088 -6.761 8.709 1.00 97.75 232 ASP A N 1
ATOM 1820 C CA . ASP A 1 232 ? -2.041 -6.840 7.606 1.00 97.75 232 ASP A CA 1
ATOM 1821 C C . ASP A 1 232 ? -3.503 -6.789 8.098 1.00 97.75 232 ASP A C 1
ATOM 1823 O O . ASP A 1 232 ? -4.292 -7.696 7.817 1.00 97.75 232 ASP A O 1
ATOM 1827 N N . PRO A 1 233 ? -3.882 -5.751 8.879 1.00 97.31 233 PRO A N 1
ATOM 1828 C CA . PRO A 1 233 ? -5.216 -5.642 9.445 1.00 97.31 233 PRO A CA 1
ATOM 1829 C C . PRO A 1 233 ? -6.257 -5.526 8.333 1.00 97.31 233 PRO A C 1
ATOM 1831 O O . PRO A 1 233 ? -6.073 -4.810 7.347 1.00 97.31 233 PRO A O 1
ATOM 1834 N N . SER A 1 234 ? -7.382 -6.205 8.542 1.00 95.50 234 SER A N 1
ATOM 1835 C CA . SER A 1 234 ? -8.570 -6.095 7.709 1.00 95.50 234 SER A CA 1
ATOM 1836 C C . SER A 1 234 ? -9.759 -5.761 8.593 1.00 95.50 234 SER A C 1
ATOM 1838 O O . SER A 1 234 ? -10.018 -6.460 9.573 1.00 95.50 234 SER A O 1
ATOM 1840 N N . PHE A 1 235 ? -10.465 -4.686 8.253 1.00 92.25 235 PHE A N 1
ATOM 1841 C CA . PHE A 1 235 ? -11.715 -4.321 8.907 1.00 92.25 235 PHE A CA 1
ATOM 1842 C C . PHE A 1 235 ? -12.830 -4.177 7.875 1.00 92.25 235 PHE A C 1
ATOM 1844 O O . PHE A 1 235 ? -12.621 -3.686 6.761 1.00 92.25 235 PHE A O 1
ATOM 1851 N N . PHE A 1 236 ? -14.011 -4.651 8.252 1.00 91.75 236 PHE A N 1
ATOM 1852 C CA . PHE A 1 236 ? -15.207 -4.655 7.425 1.00 91.75 236 PHE A CA 1
ATOM 1853 C C . PHE A 1 236 ? -16.447 -4.705 8.328 1.00 91.75 236 PHE A C 1
ATOM 1855 O O . PHE A 1 236 ? -16.394 -5.330 9.391 1.00 91.75 236 PHE A O 1
ATOM 1862 N N . PRO A 1 237 ? -17.559 -4.063 7.933 1.00 90.06 237 PRO A N 1
ATOM 1863 C CA . PRO A 1 237 ? -18.833 -4.246 8.615 1.00 90.06 237 PRO A CA 1
ATOM 1864 C C . PRO A 1 237 ? -19.350 -5.671 8.386 1.00 90.06 237 PRO A C 1
ATOM 1866 O O . PRO A 1 237 ? -19.209 -6.220 7.292 1.00 90.06 237 PRO A O 1
ATOM 1869 N N . SER A 1 238 ? -19.973 -6.268 9.402 1.00 93.19 238 SER A N 1
ATOM 1870 C CA . SER A 1 238 ? -20.543 -7.611 9.298 1.00 93.19 238 SER A CA 1
ATOM 1871 C C . SER A 1 238 ? -21.800 -7.734 10.145 1.00 93.19 238 SER A C 1
ATOM 1873 O O . SER A 1 238 ? -21.733 -7.989 11.344 1.00 93.19 238 SER A O 1
ATOM 1875 N N . THR A 1 239 ? -22.953 -7.642 9.485 1.00 94.25 239 THR A N 1
ATOM 1876 C CA . THR A 1 239 ? -24.269 -7.808 10.119 1.00 94.25 239 THR A CA 1
ATOM 1877 C C . THR A 1 239 ? -24.433 -9.164 10.797 1.00 94.25 239 THR A C 1
ATOM 1879 O O . THR A 1 239 ? -25.155 -9.276 11.783 1.00 94.25 239 THR A O 1
ATOM 1882 N N . ASP A 1 240 ? -23.757 -10.194 10.285 1.00 95.69 240 ASP A N 1
ATOM 1883 C CA . ASP A 1 240 ? -23.792 -11.532 10.873 1.00 95.69 240 ASP A CA 1
ATOM 1884 C C . ASP A 1 240 ? -23.022 -11.574 12.197 1.00 95.69 240 ASP A C 1
ATOM 1886 O O . ASP A 1 240 ? -23.468 -12.212 13.149 1.00 95.69 240 ASP A O 1
ATOM 1890 N N . LEU A 1 241 ? -21.878 -10.883 12.279 1.00 95.62 241 LEU A N 1
ATOM 1891 C CA . LEU A 1 241 ? -21.122 -10.774 13.528 1.00 95.62 241 LEU A CA 1
ATOM 1892 C C . LEU A 1 241 ? -21.845 -9.870 14.531 1.00 95.62 241 LEU A C 1
ATOM 1894 O O . LEU A 1 241 ? -21.917 -10.232 15.703 1.00 95.62 241 LEU A O 1
ATOM 1898 N N . ASP A 1 242 ? -22.437 -8.766 14.071 1.00 93.50 242 ASP A N 1
ATOM 1899 C CA . ASP A 1 242 ? -23.223 -7.852 14.910 1.00 93.50 242 ASP A CA 1
ATOM 1900 C C . ASP A 1 242 ? -24.444 -8.555 15.527 1.00 93.50 242 ASP A C 1
ATOM 1902 O O . ASP A 1 242 ? -24.811 -8.297 16.667 1.00 93.50 242 ASP A O 1
ATOM 1906 N N . ALA A 1 243 ? -25.068 -9.489 14.802 1.00 95.00 243 ALA A N 1
ATOM 1907 C CA . ALA A 1 243 ? -26.184 -10.275 15.326 1.00 95.00 243 ALA A CA 1
ATOM 1908 C C . ALA A 1 243 ? -25.759 -11.323 16.376 1.00 95.00 243 ALA A C 1
ATOM 1910 O O . ALA A 1 243 ? -26.595 -11.781 17.158 1.00 95.00 243 ALA A O 1
ATOM 1911 N N . LEU A 1 244 ? -24.487 -11.738 16.377 1.00 96.31 244 LEU A N 1
ATOM 1912 C CA . LEU A 1 244 ? -23.946 -12.757 17.284 1.00 96.31 244 LEU A CA 1
ATOM 1913 C C . LEU A 1 244 ? -23.302 -12.171 18.544 1.00 96.31 244 LEU A C 1
ATOM 1915 O O . LEU A 1 244 ? -23.228 -12.864 19.562 1.00 96.31 244 LEU A O 1
ATOM 1919 N N . LEU A 1 245 ? -22.801 -10.940 18.470 1.00 90.44 245 LEU A N 1
ATOM 1920 C CA . LEU A 1 245 ? -22.090 -10.271 19.552 1.00 90.44 245 LEU A CA 1
ATOM 1921 C C . LEU A 1 245 ? -23.023 -9.222 20.190 1.00 90.44 245 LEU A C 1
ATOM 1923 O O . LEU A 1 245 ? -23.372 -8.257 19.518 1.00 90.44 245 LEU A O 1
ATOM 1927 N N . PRO A 1 246 ? -23.474 -9.438 21.442 1.00 65.44 246 PRO A N 1
ATOM 1928 C CA . PRO A 1 246 ? -24.457 -8.586 22.113 1.00 65.44 246 PRO A CA 1
ATOM 1929 C C . PRO A 1 246 ? -23.911 -7.224 22.557 1.00 65.44 246 PRO A C 1
ATOM 1931 O O . PRO A 1 246 ? -22.687 -7.120 22.812 1.00 65.44 246 PRO A O 1
#

Organism: NCBI:txid2664923

Radius of gyration: 23.85 Å; chains: 1; bounding box: 65×63×56 Å

Foldseek 3Di:
DDDDDDDPVVVVVVVVVVVVVVVVVVVVPPDDDDDDDPPPPPPPPPPDLPPDDPDDDPVCVVVPDPCNCVPVPDDDFDDDQPDADWDDKAAWDQQPVVLKTKIKTFDDPPYNDDWQTFIFIWIDNPNGDIDGLDDSVDPRRGAGGACPDPQAVTYKAHWYWDQADPVRHRPRKIKIKTWHADDDDLALVDFDDFQRIFIWMWIDPPNSSHIDTPTTPGRGDPPPDRDSDDTNDYDDDDPPVVVVDD